Protein AF-A0A0G0YYN2-F1 (afdb_monomer_lite)

InterPro domains:
  IPR011990 Tetratricopeptide-like helical domain superfamily [G3DSA:1.25.40.10] (12-164)
  IPR013105 Tetratricopeptide repeat 2 [PF07719] (104-134)
  IPR019734 Tetratricopeptide repeat [PS50005] (101-134)

Structure (mmCIF, N/CA/C/O backbone):
data_AF-A0A0G0YYN2-F1
#
_entry.id   AF-A0A0G0YYN2-F1
#
loop_
_atom_site.group_PDB
_atom_site.id
_atom_site.type_symbol
_atom_site.label_atom_id
_atom_site.label_alt_id
_atom_site.label_comp_id
_atom_site.label_asym_id
_atom_site.label_entity_id
_atom_site.label_seq_id
_atom_site.pdbx_PDB_ins_code
_atom_site.Cartn_x
_atom_site.Cartn_y
_atom_site.Cartn_z
_atom_site.occupancy
_atom_site.B_iso_or_equiv
_atom_site.auth_seq_id
_atom_site.auth_comp_id
_atom_site.auth_asym_id
_atom_site.auth_atom_id
_atom_site.pdbx_PDB_model_num
ATOM 1 N N . MET A 1 1 ? 11.620 -27.829 -41.353 1.00 41.25 1 MET A N 1
ATOM 2 C CA . MET A 1 1 ? 12.172 -27.128 -40.174 1.00 41.25 1 MET A CA 1
ATOM 3 C C . MET A 1 1 ? 11.083 -26.208 -39.645 1.00 41.25 1 MET A C 1
ATOM 5 O O . MET A 1 1 ? 10.602 -25.381 -40.407 1.00 41.25 1 MET A O 1
ATOM 9 N N . LYS A 1 2 ? 10.588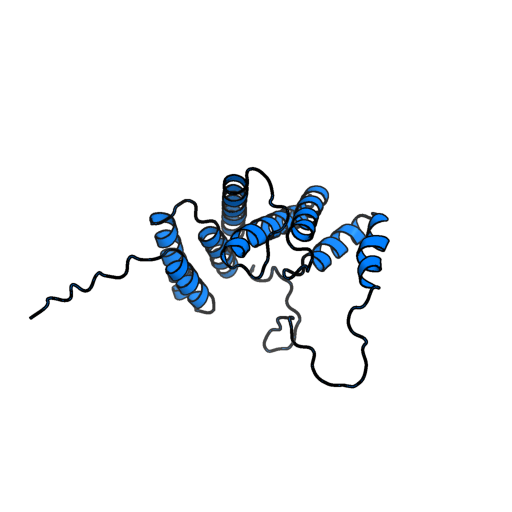 -26.427 -38.420 1.00 38.94 2 LYS A N 1
ATOM 10 C CA . LYS A 1 2 ? 9.573 -25.551 -37.815 1.00 38.94 2 LYS A CA 1
ATOM 11 C C . LYS A 1 2 ? 10.280 -24.281 -37.340 1.00 38.94 2 LYS A C 1
ATOM 13 O O . LYS A 1 2 ? 11.101 -24.364 -36.434 1.00 38.94 2 LYS A O 1
ATOM 18 N N . ASN A 1 3 ? 9.974 -23.143 -37.960 1.00 43.50 3 ASN A N 1
ATOM 19 C CA . ASN A 1 3 ? 10.314 -21.834 -37.409 1.00 43.50 3 ASN A CA 1
ATOM 20 C C . ASN A 1 3 ? 9.517 -21.655 -36.116 1.00 43.50 3 ASN A C 1
ATOM 22 O O . ASN A 1 3 ? 8.308 -21.427 -36.143 1.00 43.50 3 ASN A O 1
ATOM 26 N N . ILE A 1 4 ? 10.199 -21.821 -34.987 1.00 47.19 4 ILE A N 1
ATOM 27 C CA . ILE A 1 4 ? 9.686 -21.458 -33.673 1.00 47.19 4 ILE A CA 1
ATOM 28 C C . ILE A 1 4 ? 9.857 -19.943 -33.596 1.00 47.19 4 ILE A C 1
ATOM 30 O O . ILE A 1 4 ? 10.943 -19.449 -33.308 1.00 47.19 4 ILE A O 1
ATOM 34 N N . TYR A 1 5 ? 8.813 -19.197 -33.952 1.00 49.69 5 TYR A N 1
ATOM 35 C CA . TYR A 1 5 ? 8.776 -17.766 -33.683 1.00 49.69 5 TYR A CA 1
ATOM 36 C C . TYR A 1 5 ? 8.862 -17.581 -32.165 1.00 49.69 5 TYR A C 1
ATOM 38 O O . TYR A 1 5 ? 7.904 -17.865 -31.449 1.00 49.69 5 TYR A O 1
ATOM 46 N N . PHE A 1 6 ? 10.023 -17.141 -31.678 1.00 52.38 6 PHE A N 1
ATOM 47 C CA . PHE A 1 6 ? 10.154 -16.558 -30.350 1.00 52.38 6 PHE A CA 1
ATOM 48 C C . PHE A 1 6 ? 9.253 -15.322 -30.327 1.00 52.38 6 PHE A C 1
ATOM 50 O O . PHE A 1 6 ? 9.564 -14.297 -30.930 1.00 52.38 6 PHE A O 1
ATOM 57 N N . GLN A 1 7 ? 8.082 -15.459 -29.715 1.00 46.81 7 GLN A N 1
ATOM 58 C CA . GLN A 1 7 ? 7.269 -14.316 -29.332 1.00 46.81 7 GLN A CA 1
ATOM 59 C C . GLN A 1 7 ? 8.058 -13.619 -28.216 1.00 46.81 7 GLN A C 1
ATOM 61 O O . GLN A 1 7 ? 8.294 -14.273 -27.197 1.00 46.81 7 GLN A O 1
ATOM 66 N N . PRO A 1 8 ? 8.511 -12.361 -28.371 1.00 51.34 8 PRO A N 1
ATOM 67 C CA . PRO A 1 8 ? 9.035 -11.631 -27.226 1.00 51.34 8 PRO A CA 1
ATOM 68 C C . PRO A 1 8 ? 7.933 -11.643 -26.168 1.00 51.34 8 PRO A C 1
ATOM 70 O O . PRO A 1 8 ? 6.789 -11.280 -26.456 1.00 51.34 8 PRO A O 1
ATOM 73 N N . THR A 1 9 ? 8.246 -12.173 -24.986 1.00 56.59 9 THR A N 1
ATOM 74 C CA . THR A 1 9 ? 7.311 -12.246 -23.864 1.00 56.59 9 THR A CA 1
ATOM 75 C C . THR A 1 9 ? 6.714 -10.862 -23.672 1.00 56.59 9 THR A C 1
ATOM 77 O O . THR A 1 9 ? 7.449 -9.901 -23.450 1.00 56.59 9 THR A O 1
ATOM 80 N N . LYS A 1 10 ? 5.395 -10.745 -23.859 1.00 74.12 10 LYS A N 1
ATOM 81 C CA . LYS A 1 10 ? 4.684 -9.481 -23.688 1.00 74.12 10 LYS A CA 1
ATOM 82 C C . LYS A 1 10 ? 5.010 -8.969 -22.286 1.00 74.12 10 LYS A C 1
ATOM 84 O O . LYS A 1 10 ? 4.719 -9.660 -21.316 1.00 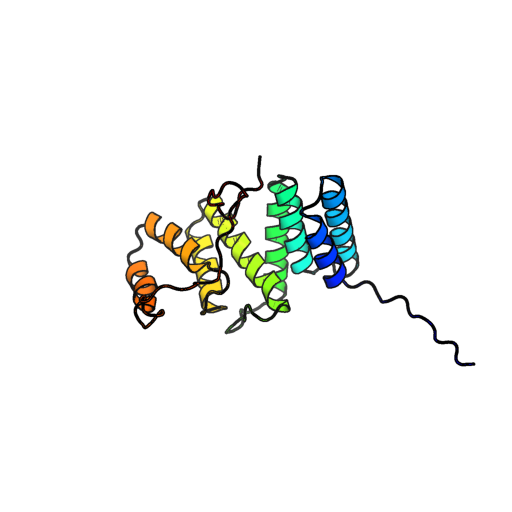74.12 10 LYS A O 1
ATOM 89 N N . GLU A 1 11 ? 5.654 -7.811 -22.223 1.00 83.12 11 GLU A N 1
ATOM 90 C CA . GLU A 1 11 ? 6.024 -7.138 -20.980 1.00 83.12 11 GLU A CA 1
ATOM 91 C C . GLU A 1 11 ? 4.823 -7.109 -20.020 1.00 83.12 11 GLU A C 1
ATOM 93 O O . GLU A 1 11 ? 3.702 -6.781 -20.428 1.00 83.12 11 GLU A O 1
ATOM 98 N N . ASN A 1 12 ? 5.040 -7.531 -18.774 1.00 92.31 12 ASN A N 1
ATOM 99 C CA . ASN A 1 12 ? 3.991 -7.737 -17.783 1.00 92.31 12 ASN A CA 1
ATOM 100 C C . ASN A 1 12 ? 4.110 -6.696 -16.663 1.00 92.31 12 ASN A C 1
ATOM 102 O O . ASN A 1 12 ? 5.193 -6.452 -16.139 1.00 92.31 12 ASN A O 1
ATOM 106 N N . VAL A 1 13 ? 2.978 -6.106 -16.282 1.00 94.88 13 VAL A N 1
ATOM 107 C CA . VAL A 1 13 ? 2.880 -5.079 -15.233 1.00 94.88 13 VAL A CA 1
ATOM 108 C C . VAL A 1 13 ? 3.413 -5.575 -13.885 1.00 94.88 13 VAL A C 1
ATOM 110 O O . VAL A 1 13 ? 4.089 -4.826 -13.184 1.00 94.88 13 VAL A O 1
ATOM 113 N N . ASN A 1 14 ? 3.140 -6.833 -13.530 1.00 92.62 14 ASN A N 1
ATOM 114 C CA . ASN A 1 14 ? 3.598 -7.421 -12.275 1.00 92.62 14 ASN A CA 1
ATOM 115 C C . ASN A 1 14 ? 5.105 -7.682 -12.295 1.00 92.62 14 ASN A C 1
ATOM 117 O O . ASN A 1 14 ? 5.763 -7.381 -11.306 1.00 92.62 14 ASN A O 1
ATOM 121 N N . ASP A 1 15 ? 5.653 -8.173 -13.410 1.00 95.31 15 ASP A N 1
ATOM 122 C CA . ASP A 1 15 ? 7.100 -8.395 -13.544 1.00 95.31 15 ASP A CA 1
ATOM 123 C C . ASP A 1 15 ? 7.848 -7.061 -13.397 1.00 95.31 15 ASP A C 1
ATOM 125 O O . ASP A 1 15 ? 8.737 -6.942 -12.563 1.00 95.31 15 ASP A O 1
ATOM 129 N N . LEU A 1 16 ? 7.385 -6.007 -14.083 1.00 96.88 16 LEU A N 1
ATOM 130 C CA . LEU A 1 16 ? 7.929 -4.652 -13.933 1.00 96.88 16 LEU A CA 1
ATOM 131 C C . LEU A 1 16 ? 7.831 -4.121 -12.497 1.00 96.88 16 LEU A C 1
ATOM 133 O O . LEU A 1 16 ? 8.732 -3.419 -12.038 1.00 96.88 16 LEU A O 1
ATOM 137 N N . TYR A 1 17 ? 6.737 -4.421 -11.789 1.00 96.12 17 TYR A N 1
ATOM 138 C CA . TYR A 1 17 ? 6.602 -4.068 -10.380 1.00 96.12 17 TYR A CA 1
ATOM 139 C C . TYR A 1 17 ? 7.643 -4.797 -9.523 1.00 96.12 17 TYR A C 1
ATOM 141 O O . TYR A 1 17 ? 8.319 -4.147 -8.730 1.00 96.12 17 TYR A O 1
ATOM 149 N N . TYR A 1 18 ? 7.783 -6.118 -9.663 1.00 94.25 18 TYR A N 1
ATOM 150 C CA . TYR A 1 18 ? 8.722 -6.896 -8.851 1.00 94.25 18 TYR A CA 1
ATOM 151 C C . TYR A 1 18 ? 10.175 -6.517 -9.152 1.00 94.25 18 TYR A C 1
ATOM 153 O O . TYR A 1 18 ? 10.912 -6.234 -8.209 1.00 94.25 18 TYR A O 1
ATOM 161 N N . ASP A 1 19 ? 10.536 -6.358 -10.428 1.00 95.88 19 ASP A N 1
ATOM 162 C CA . ASP A 1 19 ? 11.842 -5.844 -10.855 1.00 95.88 19 ASP A CA 1
ATOM 163 C C . ASP A 1 19 ? 12.126 -4.461 -10.242 1.00 95.88 19 ASP A C 1
ATOM 165 O O . ASP A 1 19 ? 13.245 -4.164 -9.822 1.00 95.88 19 ASP A O 1
ATOM 169 N N . ALA A 1 20 ? 11.111 -3.592 -10.150 1.00 95.25 20 ALA A N 1
ATOM 170 C CA . ALA A 1 20 ? 11.255 -2.297 -9.492 1.00 95.25 20 ALA A CA 1
ATOM 171 C C . ALA A 1 20 ? 11.489 -2.433 -7.981 1.00 95.25 20 ALA A C 1
ATOM 173 O O . ALA A 1 20 ? 12.279 -1.668 -7.427 1.00 95.25 20 ALA A O 1
ATOM 174 N N . MET A 1 21 ? 10.818 -3.374 -7.308 1.00 94.56 21 MET A N 1
ATOM 175 C CA . MET A 1 21 ? 10.979 -3.583 -5.864 1.00 94.56 21 MET A CA 1
ATOM 176 C C . MET A 1 21 ? 12.369 -4.121 -5.514 1.00 94.56 21 MET A C 1
ATOM 178 O O . MET A 1 21 ? 12.945 -3.674 -4.527 1.00 94.56 21 MET A O 1
ATOM 182 N N . GLU A 1 22 ? 12.944 -5.000 -6.339 1.00 93.62 22 GLU A N 1
ATOM 183 C CA . GLU A 1 22 ? 14.307 -5.528 -6.144 1.00 93.62 22 GLU A CA 1
ATOM 184 C C . GLU A 1 22 ? 15.390 -4.435 -6.178 1.00 93.62 22 GLU A C 1
ATOM 186 O O . GLU A 1 22 ? 16.459 -4.582 -5.588 1.00 93.62 22 GLU A O 1
ATOM 191 N N . LEU A 1 23 ? 15.117 -3.308 -6.839 1.00 89.81 23 LEU A N 1
ATOM 192 C CA . LEU A 1 23 ? 16.054 -2.191 -6.973 1.00 89.81 23 LEU A CA 1
ATOM 193 C C . LEU A 1 23 ? 16.008 -1.195 -5.802 1.00 89.81 23 LEU A C 1
ATOM 195 O O . LEU A 1 23 ? 16.844 -0.287 -5.755 1.00 89.81 23 LEU A O 1
ATOM 199 N N . LEU A 1 24 ? 15.050 -1.320 -4.876 1.00 86.81 24 LEU A N 1
ATOM 200 C CA . LEU A 1 24 ? 14.844 -0.343 -3.798 1.00 86.81 24 LEU A CA 1
ATOM 201 C C . LEU A 1 24 ? 15.926 -0.372 -2.715 1.00 86.81 24 LEU A C 1
ATOM 203 O O . LEU A 1 24 ? 16.188 0.671 -2.117 1.00 86.81 24 LEU A O 1
ATOM 207 N N . ASP A 1 25 ? 16.587 -1.514 -2.524 1.00 81.62 25 ASP A N 1
ATOM 208 C CA . ASP A 1 25 ? 17.738 -1.660 -1.619 1.00 81.62 25 ASP A CA 1
ATOM 209 C C . ASP A 1 25 ? 19.056 -1.172 -2.258 1.00 81.62 25 ASP A C 1
ATOM 211 O O . ASP A 1 25 ? 20.121 -1.184 -1.635 1.00 81.62 25 ASP A O 1
ATOM 215 N N . GLY A 1 26 ? 19.000 -0.759 -3.528 1.00 81.44 26 GLY A N 1
ATOM 216 C CA . GLY A 1 26 ? 20.139 -0.272 -4.293 1.00 81.44 26 GLY A CA 1
ATOM 217 C C . GLY A 1 26 ? 20.498 1.189 -4.010 1.00 81.44 26 GLY A C 1
ATOM 218 O O . GLY A 1 26 ? 19.994 1.856 -3.108 1.00 81.44 26 GLY A O 1
ATOM 219 N N . ASN A 1 27 ? 21.405 1.730 -4.824 1.00 91.50 27 ASN A N 1
ATOM 220 C CA . ASN A 1 27 ? 21.782 3.140 -4.718 1.00 91.50 27 ASN A CA 1
ATOM 221 C C . ASN A 1 27 ? 20.742 4.052 -5.407 1.00 91.50 27 ASN A C 1
ATOM 223 O O . ASN A 1 27 ? 19.802 3.608 -6.064 1.00 91.50 27 ASN A O 1
ATOM 227 N N . ARG A 1 28 ? 20.950 5.373 -5.343 1.00 90.44 28 ARG A N 1
ATOM 228 C CA . ARG A 1 28 ? 20.053 6.366 -5.969 1.00 90.44 28 ARG A CA 1
ATOM 229 C C . ARG A 1 28 ? 19.799 6.134 -7.469 1.00 90.44 28 ARG A C 1
ATOM 231 O O . ARG A 1 28 ? 18.747 6.523 -7.971 1.00 90.44 28 ARG A O 1
ATOM 238 N N . SER A 1 29 ? 20.755 5.564 -8.203 1.00 96.31 29 SER A N 1
ATOM 239 C CA . SER A 1 29 ? 20.586 5.208 -9.617 1.00 96.31 29 SER A CA 1
ATOM 240 C C . SER A 1 29 ? 19.601 4.054 -9.790 1.00 96.31 29 SER A C 1
ATOM 242 O O . SER A 1 29 ? 18.757 4.105 -10.681 1.00 96.31 29 SER A O 1
ATOM 244 N N . ASP A 1 30 ? 19.660 3.052 -8.916 1.00 93.50 30 ASP A N 1
ATOM 245 C CA . ASP A 1 30 ? 18.770 1.891 -8.949 1.00 93.50 30 ASP A CA 1
ATOM 246 C C . ASP A 1 30 ? 17.339 2.285 -8.575 1.00 93.50 30 ASP A C 1
ATOM 248 O O . ASP A 1 30 ? 16.409 1.964 -9.310 1.00 93.50 30 ASP A O 1
ATOM 252 N N . ILE A 1 31 ? 17.167 3.150 -7.573 1.00 91.81 31 ILE A N 1
ATOM 253 C CA . ILE A 1 31 ? 15.850 3.711 -7.226 1.00 91.81 31 ILE A CA 1
ATOM 254 C C . ILE A 1 31 ? 15.250 4.521 -8.398 1.00 91.81 31 ILE A C 1
ATOM 256 O O . ILE A 1 31 ? 14.049 4.466 -8.660 1.00 91.81 31 ILE A O 1
ATOM 260 N N . LYS A 1 32 ? 16.074 5.227 -9.190 1.00 97.12 32 LYS A N 1
ATOM 261 C CA . LYS A 1 32 ? 15.608 5.886 -10.430 1.00 97.12 32 LYS A CA 1
ATOM 262 C C . LYS A 1 32 ? 15.240 4.896 -11.538 1.00 97.12 32 LYS A C 1
ATOM 264 O O . LYS A 1 32 ? 14.395 5.214 -12.373 1.00 97.12 32 LYS A O 1
ATOM 269 N N . LYS A 1 33 ? 15.884 3.727 -11.607 1.00 98.25 33 LYS A N 1
ATOM 270 C CA . LYS A 1 33 ? 15.483 2.660 -12.538 1.00 98.25 33 LYS A CA 1
ATOM 271 C C . LYS A 1 33 ? 14.151 2.050 -12.102 1.00 98.25 33 LYS A C 1
ATOM 273 O O . LYS A 1 33 ? 13.294 1.880 -12.961 1.00 98.25 33 LYS A O 1
AT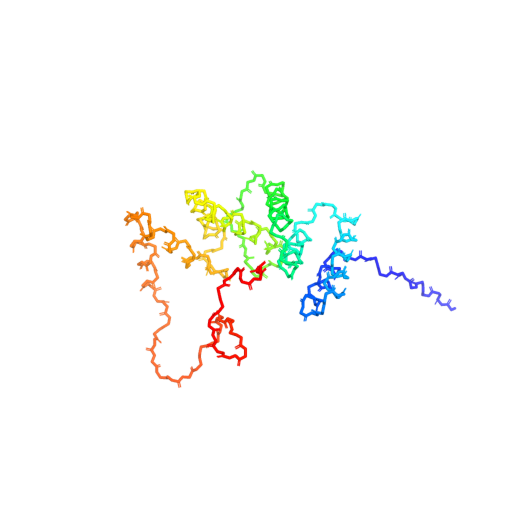OM 278 N N . ALA A 1 34 ? 13.945 1.834 -10.801 1.00 97.25 34 ALA A N 1
ATOM 279 C CA . ALA A 1 34 ? 12.664 1.401 -10.245 1.00 97.25 34 ALA A CA 1
ATOM 280 C C . ALA A 1 34 ? 11.527 2.354 -10.651 1.00 97.25 34 ALA A C 1
ATOM 282 O O . ALA A 1 34 ? 10.517 1.919 -11.195 1.00 97.25 34 ALA A O 1
ATOM 283 N N . GLU A 1 35 ? 11.730 3.671 -10.508 1.00 98.44 35 GLU A N 1
ATOM 284 C CA . GLU A 1 35 ? 10.759 4.681 -10.956 1.00 98.44 35 GLU A CA 1
ATOM 285 C C . GLU A 1 35 ? 10.425 4.547 -12.456 1.00 98.44 35 GLU A C 1
ATOM 287 O O . GLU A 1 35 ? 9.265 4.662 -12.851 1.00 98.44 35 GLU A O 1
ATOM 292 N N . LYS A 1 36 ? 11.416 4.276 -13.316 1.00 98.56 36 LYS A N 1
ATOM 293 C CA . LYS A 1 36 ? 11.193 4.078 -14.761 1.00 98.56 36 LYS A CA 1
ATOM 294 C C . LYS A 1 36 ? 10.401 2.808 -15.067 1.00 98.56 36 LYS A C 1
ATOM 296 O O . LYS A 1 36 ? 9.512 2.861 -15.912 1.00 98.56 36 LYS A O 1
ATOM 301 N N . LEU A 1 37 ? 10.701 1.703 -14.385 1.00 98.56 37 LEU A N 1
ATOM 302 C CA . LEU A 1 37 ? 9.968 0.442 -14.538 1.00 98.56 37 LEU A CA 1
ATOM 303 C C . LEU A 1 37 ? 8.496 0.611 -14.151 1.00 98.56 37 LEU A C 1
ATOM 305 O O . LEU A 1 37 ? 7.612 0.173 -14.881 1.00 98.56 37 LEU A O 1
ATOM 309 N N . LEU A 1 38 ? 8.214 1.332 -13.064 1.00 98.50 38 LEU A N 1
ATOM 310 C CA . LEU A 1 38 ? 6.838 1.605 -12.645 1.00 98.50 38 LEU A CA 1
ATOM 311 C C . LEU A 1 38 ? 6.103 2.563 -13.592 1.00 98.50 38 LEU A C 1
ATOM 313 O O . LEU A 1 38 ? 4.916 2.376 -13.847 1.00 98.50 38 LEU A O 1
ATOM 317 N N . ASN A 1 39 ? 6.786 3.559 -14.167 1.00 98.56 39 ASN A N 1
ATOM 318 C CA . ASN A 1 39 ? 6.185 4.380 -15.224 1.00 98.56 39 ASN A CA 1
ATOM 319 C C . ASN A 1 39 ? 5.821 3.522 -16.440 1.00 98.56 39 ASN A C 1
ATOM 321 O O . ASN A 1 39 ? 4.713 3.631 -16.958 1.00 98.56 39 ASN A O 1
ATOM 325 N N . ARG A 1 40 ? 6.713 2.609 -16.841 1.00 98.12 40 ARG A N 1
ATOM 326 C CA . ARG A 1 40 ? 6.444 1.660 -17.922 1.00 98.12 40 ARG A CA 1
ATOM 327 C C . ARG A 1 40 ? 5.267 0.734 -17.599 1.00 98.12 40 ARG A C 1
ATOM 329 O O . ARG A 1 40 ? 4.452 0.456 -18.473 1.00 98.12 40 ARG A O 1
ATOM 336 N N . ALA A 1 41 ? 5.128 0.318 -16.343 1.00 97.75 41 ALA A N 1
ATOM 337 C CA . ALA A 1 41 ? 3.992 -0.471 -15.881 1.00 97.75 41 ALA A CA 1
ATOM 338 C C . ALA A 1 41 ? 2.660 0.297 -16.021 1.00 97.75 41 ALA A C 1
ATOM 340 O O . ALA A 1 41 ? 1.687 -0.280 -16.506 1.00 97.75 41 ALA A O 1
ATOM 341 N N . LEU A 1 42 ? 2.630 1.603 -15.715 1.00 97.38 42 LEU A N 1
ATOM 342 C CA . LEU A 1 42 ? 1.448 2.455 -15.939 1.00 97.38 42 LEU A CA 1
ATOM 343 C C . LEU A 1 42 ? 1.139 2.706 -17.423 1.00 97.38 42 LEU A C 1
ATOM 345 O O . LEU A 1 42 ? -0.020 2.919 -17.770 1.00 97.38 42 LEU A O 1
ATOM 349 N N . GLU A 1 43 ? 2.134 2.675 -18.314 1.00 97.69 43 GLU A N 1
ATOM 350 C CA . GLU A 1 43 ? 1.882 2.737 -19.764 1.00 97.69 43 GLU A CA 1
ATOM 351 C C . GLU A 1 43 ? 1.141 1.490 -20.273 1.00 97.69 43 GLU A C 1
ATOM 353 O O . GLU A 1 43 ? 0.406 1.566 -21.258 1.00 97.69 43 GLU A O 1
ATOM 358 N N . ILE A 1 44 ? 1.337 0.343 -19.615 1.00 96.56 44 ILE A N 1
ATOM 359 C CA . ILE A 1 44 ? 0.671 -0.920 -19.955 1.00 96.56 44 ILE A CA 1
ATOM 360 C C . ILE A 1 44 ? -0.711 -0.999 -19.295 1.00 96.56 44 ILE A C 1
ATOM 362 O O . ILE A 1 44 ? -1.679 -1.383 -19.954 1.00 96.56 44 ILE A O 1
ATOM 366 N N . ASP A 1 45 ? -0.805 -0.643 -18.013 1.00 96.06 45 ASP A N 1
ATOM 367 C CA . ASP A 1 45 ? -2.053 -0.580 -17.252 1.00 96.06 45 ASP A CA 1
ATOM 368 C C . ASP A 1 45 ? -2.077 0.667 -16.360 1.00 96.06 45 ASP A C 1
ATOM 370 O O . ASP A 1 45 ? -1.563 0.680 -15.239 1.00 96.06 45 ASP A O 1
ATOM 374 N N . ALA A 1 46 ? -2.729 1.716 -16.860 1.00 95.88 46 ALA A N 1
ATOM 375 C CA . ALA A 1 46 ? -2.850 2.997 -16.168 1.00 95.88 46 ALA A CA 1
ATOM 376 C C . ALA A 1 46 ? -3.661 2.920 -14.863 1.00 95.88 46 ALA A C 1
ATOM 378 O O . ALA A 1 46 ? -3.611 3.849 -14.062 1.00 95.88 46 ALA A O 1
ATOM 379 N N . HIS A 1 47 ? -4.402 1.831 -14.652 1.00 95.69 47 HIS A N 1
ATOM 380 C CA . HIS A 1 47 ? -5.280 1.631 -13.506 1.00 95.69 47 HIS A CA 1
ATOM 381 C C . HIS A 1 47 ? -4.728 0.607 -12.504 1.00 95.69 47 HIS A C 1
ATOM 383 O O . HIS A 1 47 ? -5.456 0.081 -11.653 1.00 95.69 47 HIS A O 1
ATOM 389 N N . ASN A 1 48 ? -3.438 0.286 -12.602 1.00 96.50 48 ASN A N 1
ATOM 390 C CA . ASN A 1 48 ? -2.829 -0.719 -11.756 1.00 96.50 48 ASN A CA 1
ATOM 391 C C . ASN A 1 48 ? -2.533 -0.178 -10.346 1.00 96.50 48 ASN A C 1
ATOM 393 O O . ASN A 1 48 ? -1.564 0.550 -10.115 1.00 96.50 48 ASN A O 1
ATOM 397 N N . ALA A 1 49 ? -3.346 -0.587 -9.368 1.00 97.25 49 ALA A N 1
ATOM 398 C CA . ALA A 1 49 ? -3.166 -0.178 -7.974 1.00 97.25 49 ALA A CA 1
ATOM 399 C C . ALA A 1 49 ? -1.802 -0.618 -7.404 1.00 97.25 49 ALA A C 1
ATOM 401 O O . ALA A 1 49 ? -1.178 0.126 -6.648 1.00 97.25 49 ALA A O 1
ATOM 402 N N . GLN A 1 50 ? -1.311 -1.802 -7.790 1.00 97.06 50 GLN A N 1
ATOM 403 C CA . GLN A 1 50 ? -0.033 -2.346 -7.319 1.00 97.06 50 GLN A CA 1
ATOM 404 C C . GLN A 1 50 ? 1.150 -1.487 -7.785 1.00 97.06 50 GLN A C 1
ATOM 406 O O . GLN A 1 50 ? 2.067 -1.220 -7.008 1.00 97.06 50 GLN A O 1
ATOM 411 N N . THR A 1 51 ? 1.111 -0.973 -9.013 1.00 98.19 51 THR A N 1
ATOM 412 C CA . THR A 1 51 ? 2.118 -0.041 -9.525 1.00 98.19 51 THR A CA 1
ATOM 413 C C . THR A 1 51 ? 2.156 1.251 -8.711 1.00 98.19 51 THR A C 1
ATOM 415 O O . THR A 1 51 ? 3.239 1.725 -8.370 1.00 98.19 51 THR A O 1
ATOM 418 N N . HIS A 1 52 ? 1.001 1.799 -8.317 1.00 98.56 52 HIS A N 1
ATOM 419 C CA . HIS A 1 52 ? 0.961 2.955 -7.416 1.00 98.56 52 HIS A CA 1
ATOM 420 C C . HIS A 1 52 ? 1.520 2.643 -6.025 1.00 98.56 52 HIS A C 1
ATOM 422 O O . HIS A 1 52 ? 2.290 3.449 -5.512 1.00 98.56 52 HIS A O 1
ATOM 428 N N . ILE A 1 53 ? 1.250 1.460 -5.462 1.00 98.12 53 ILE A N 1
ATOM 429 C CA . ILE A 1 53 ? 1.932 0.997 -4.240 1.00 98.12 53 ILE A CA 1
ATOM 430 C C . ILE A 1 53 ? 3.454 0.964 -4.438 1.00 98.12 53 ILE A C 1
ATOM 432 O O . ILE A 1 53 ? 4.196 1.412 -3.568 1.00 98.12 53 ILE A O 1
ATOM 436 N N . GLY A 1 54 ? 3.937 0.519 -5.599 1.00 97.06 54 GLY A N 1
ATOM 437 C CA . GLY A 1 54 ? 5.360 0.572 -5.944 1.00 97.06 54 GLY A CA 1
ATOM 438 C C . GLY A 1 54 ? 5.933 1.989 -5.878 1.00 97.06 54 GLY A C 1
ATOM 439 O O . GLY A 1 54 ? 7.008 2.196 -5.316 1.00 97.06 54 GLY A O 1
ATOM 440 N N . PHE A 1 55 ? 5.199 2.981 -6.390 1.00 98.38 55 PHE A N 1
ATOM 441 C CA . PHE A 1 55 ? 5.623 4.380 -6.334 1.00 98.38 55 PHE A CA 1
ATOM 442 C C . PHE A 1 55 ? 5.673 4.923 -4.903 1.00 98.38 55 PHE A C 1
ATOM 444 O O . PHE A 1 55 ? 6.570 5.709 -4.603 1.00 98.38 55 PHE A O 1
ATOM 451 N N . VAL A 1 56 ? 4.777 4.485 -4.009 1.00 96.69 56 VAL A N 1
ATOM 452 C CA . VAL A 1 56 ? 4.851 4.830 -2.576 1.00 96.69 56 VAL A CA 1
ATOM 453 C C . VAL A 1 56 ? 6.203 4.404 -2.001 1.00 96.69 56 VAL A C 1
ATOM 455 O O . VAL A 1 56 ? 6.867 5.206 -1.347 1.00 96.69 56 VAL A O 1
ATOM 458 N N . HIS A 1 57 ? 6.662 3.188 -2.310 1.00 93.12 57 HIS A N 1
ATOM 459 C CA . HIS A 1 57 ? 7.967 2.702 -1.858 1.00 93.12 57 HIS A CA 1
ATOM 460 C C . HIS A 1 57 ? 9.135 3.465 -2.495 1.00 93.12 57 HIS A C 1
ATOM 462 O O . HIS A 1 57 ? 10.037 3.899 -1.783 1.00 93.12 57 HIS A O 1
ATOM 468 N N . VAL A 1 58 ? 9.098 3.696 -3.814 1.00 93.81 58 VAL A N 1
ATOM 469 C CA . VAL A 1 58 ? 10.122 4.483 -4.526 1.00 93.81 58 VAL A CA 1
ATOM 470 C C . VAL A 1 58 ? 10.270 5.874 -3.913 1.00 93.81 58 VAL A C 1
ATOM 472 O O . VAL A 1 58 ? 11.386 6.313 -3.629 1.00 93.81 58 VAL A O 1
ATOM 475 N N . TYR A 1 59 ? 9.160 6.580 -3.693 1.00 93.88 59 TYR A N 1
ATOM 476 C CA . TYR A 1 59 ? 9.203 7.942 -3.171 1.00 93.88 59 TYR A CA 1
ATOM 477 C C . TYR A 1 59 ? 9.498 8.008 -1.676 1.00 93.88 59 TYR A C 1
ATOM 479 O O . TYR A 1 59 ? 10.147 8.971 -1.264 1.00 93.88 59 TYR A O 1
ATOM 487 N N . GLY A 1 60 ? 9.149 6.966 -0.914 1.00 89.31 60 GLY A N 1
ATOM 488 C CA . GLY A 1 60 ? 9.672 6.721 0.431 1.00 89.31 60 GLY A CA 1
ATOM 489 C C . GLY A 1 60 ? 11.197 6.640 0.433 1.00 89.31 60 GLY A C 1
ATOM 490 O O . GLY A 1 60 ? 11.856 7.460 1.062 1.00 89.31 60 GLY A O 1
ATOM 491 N N . SER A 1 61 ? 11.792 5.760 -0.376 1.00 87.44 61 SER A N 1
ATOM 492 C CA . SER A 1 61 ? 13.258 5.651 -0.481 1.00 87.44 61 SER A CA 1
ATOM 493 C C . SER A 1 61 ? 13.937 6.951 -0.939 1.00 87.44 61 SER A C 1
ATOM 495 O O . SER A 1 61 ? 15.080 7.227 -0.572 1.00 87.44 61 SER A O 1
ATOM 497 N N . MET A 1 62 ? 13.246 7.780 -1.729 1.00 85.94 62 MET A N 1
ATOM 498 C CA . MET A 1 62 ? 13.727 9.102 -2.156 1.00 85.94 62 MET A CA 1
ATOM 499 C C . MET A 1 62 ? 13.446 10.233 -1.164 1.00 85.94 62 MET A C 1
ATOM 501 O O . MET A 1 62 ? 13.879 11.360 -1.409 1.00 85.94 62 MET A O 1
ATOM 505 N N . LYS A 1 63 ? 12.704 9.967 -0.090 1.00 88.12 63 LYS A N 1
ATOM 506 C CA . LYS A 1 63 ? 12.299 10.950 0.913 1.00 88.12 63 LYS A CA 1
ATOM 507 C C . LYS A 1 63 ? 11.460 12.118 0.346 1.00 88.12 63 LYS A C 1
ATOM 509 O O . LYS A 1 63 ? 11.383 13.198 0.920 1.00 88.12 63 LYS A O 1
ATOM 514 N N . ASN A 1 64 ? 10.779 11.900 -0.783 1.00 89.88 64 ASN A N 1
ATOM 515 C CA . ASN A 1 64 ? 9.736 12.786 -1.317 1.00 89.88 64 ASN A CA 1
ATOM 516 C C . ASN A 1 64 ? 8.291 12.493 -0.811 1.00 89.88 64 ASN A C 1
ATOM 518 O O . ASN A 1 64 ? 7.547 11.754 -1.463 1.00 89.88 64 ASN A O 1
ATOM 522 N N . LYS A 1 65 ? 7.899 13.066 0.341 1.00 89.31 65 LYS A N 1
ATOM 523 C CA . LYS A 1 65 ? 6.604 12.783 1.010 1.00 89.31 65 LYS A CA 1
ATOM 524 C C . LYS A 1 65 ? 5.401 13.062 0.121 1.00 89.31 65 LYS A C 1
ATOM 526 O O . LYS A 1 65 ? 4.583 12.177 -0.105 1.00 89.31 65 LYS A O 1
ATOM 531 N N . ASN A 1 66 ? 5.375 14.249 -0.478 1.00 94.12 66 ASN A N 1
ATOM 532 C CA . ASN A 1 66 ? 4.266 14.710 -1.312 1.00 94.12 66 ASN A CA 1
ATOM 533 C C . ASN A 1 66 ? 3.949 13.731 -2.451 1.00 94.12 66 ASN A C 1
ATOM 535 O O . ASN A 1 66 ? 2.786 13.469 -2.746 1.00 94.12 66 ASN A O 1
ATOM 539 N N . LYS A 1 67 ? 4.980 13.165 -3.094 1.00 95.00 67 LYS A N 1
ATOM 540 C CA . LYS A 1 67 ? 4.766 12.188 -4.166 1.00 95.00 67 LYS A CA 1
ATOM 541 C C . LYS A 1 67 ? 4.304 10.828 -3.647 1.00 95.00 67 LYS A C 1
ATOM 543 O O . LYS A 1 67 ? 3.503 10.177 -4.312 1.00 95.00 67 LYS A O 1
ATOM 548 N N . ALA A 1 68 ? 4.787 10.377 -2.490 1.00 94.38 68 ALA A N 1
ATOM 549 C CA . ALA A 1 68 ? 4.267 9.147 -1.900 1.00 94.38 68 ALA A CA 1
ATOM 550 C C . ALA A 1 68 ? 2.786 9.299 -1.536 1.00 94.38 68 ALA A C 1
ATOM 552 O O . ALA A 1 68 ? 1.994 8.436 -1.900 1.00 94.38 68 ALA A O 1
ATOM 553 N N . GLU A 1 69 ? 2.396 10.414 -0.919 1.00 95.56 69 GLU A N 1
ATOM 554 C CA . GLU A 1 69 ? 0.999 10.726 -0.588 1.00 95.56 69 GLU A CA 1
ATOM 555 C C . GLU A 1 69 ? 0.103 10.776 -1.832 1.00 95.56 69 GLU A C 1
ATOM 557 O O . GLU A 1 69 ? -0.973 10.174 -1.845 1.00 95.56 69 GLU A O 1
ATOM 562 N N . GLU A 1 70 ? 0.571 11.396 -2.921 1.00 98.19 70 GLU A N 1
ATOM 563 C CA . GLU A 1 70 ? -0.131 11.388 -4.209 1.00 98.19 70 GLU A CA 1
ATOM 564 C C . GLU A 1 70 ? -0.410 9.954 -4.690 1.00 98.19 70 GLU A C 1
ATOM 566 O O . GLU A 1 70 ? -1.513 9.636 -5.142 1.00 98.19 70 GLU A O 1
ATOM 571 N N . HIS A 1 71 ? 0.572 9.061 -4.573 1.00 98.38 71 HIS A N 1
ATOM 572 C CA . HIS A 1 71 ? 0.424 7.671 -4.993 1.00 98.38 71 HIS A CA 1
ATOM 573 C C . HIS A 1 71 ? -0.383 6.809 -4.016 1.00 98.38 71 HIS A C 1
ATOM 575 O O . HIS A 1 71 ? -1.065 5.889 -4.471 1.00 98.38 71 HIS A O 1
ATOM 581 N N . ILE A 1 72 ? -0.395 7.131 -2.719 1.00 98.12 72 ILE A N 1
ATOM 582 C CA . ILE A 1 72 ? -1.333 6.546 -1.749 1.00 98.12 72 ILE A CA 1
ATOM 583 C C . ILE A 1 72 ? -2.767 6.871 -2.173 1.00 98.12 72 ILE A C 1
ATOM 585 O O . ILE A 1 72 ? -3.597 5.965 -2.263 1.00 98.12 72 ILE A O 1
ATOM 589 N N . GLN A 1 73 ? -3.047 8.138 -2.492 1.00 98.31 73 GLN A N 1
ATOM 590 C CA . GLN A 1 73 ? -4.373 8.567 -2.931 1.00 98.31 73 GLN A CA 1
ATOM 591 C C . GLN A 1 73 ? -4.784 7.859 -4.229 1.00 98.31 73 GLN A C 1
ATOM 593 O O . GLN A 1 73 ? -5.853 7.258 -4.271 1.00 98.31 73 GLN A O 1
ATOM 598 N N . LYS A 1 74 ? -3.908 7.812 -5.244 1.00 98.62 74 LYS A N 1
ATOM 599 C CA . LYS A 1 74 ? -4.189 7.092 -6.500 1.00 98.62 74 LYS A CA 1
ATOM 600 C C . LYS A 1 74 ? -4.447 5.599 -6.287 1.00 98.62 74 LYS A C 1
ATOM 602 O O . LYS A 1 74 ? -5.396 5.058 -6.844 1.00 98.62 74 LYS A O 1
ATOM 607 N N . ALA A 1 75 ? -3.640 4.919 -5.468 1.00 98.50 75 ALA A N 1
ATOM 608 C CA . ALA A 1 75 ? -3.854 3.502 -5.166 1.00 98.50 75 ALA A CA 1
ATOM 609 C C . ALA A 1 75 ? -5.200 3.267 -4.456 1.00 98.50 75 ALA A C 1
ATOM 611 O O . ALA A 1 75 ? -5.891 2.278 -4.722 1.00 98.50 75 ALA A O 1
ATOM 612 N N . TYR A 1 76 ? -5.590 4.179 -3.562 1.00 98.44 76 TYR A N 1
ATOM 613 C CA . TYR A 1 76 ? -6.873 4.116 -2.871 1.00 98.44 76 TYR A CA 1
ATOM 614 C C . TYR A 1 76 ? -8.050 4.388 -3.819 1.00 98.44 76 TYR A C 1
ATOM 616 O O . TYR A 1 76 ? -9.033 3.649 -3.790 1.00 98.44 76 TYR A O 1
ATOM 624 N N . ASP A 1 77 ? -7.927 5.352 -4.730 1.00 98.25 77 ASP A N 1
ATOM 625 C CA . ASP A 1 77 ? -8.943 5.634 -5.751 1.00 98.25 77 ASP A CA 1
ATOM 626 C C . ASP A 1 77 ? -9.142 4.443 -6.697 1.00 98.25 77 ASP A C 1
ATOM 628 O O . ASP A 1 77 ? -10.276 4.045 -6.972 1.00 98.25 77 ASP A O 1
ATOM 632 N N . GLU A 1 78 ? -8.056 3.791 -7.120 1.00 97.88 78 GLU A N 1
ATOM 633 C CA . GLU A 1 78 ? -8.123 2.551 -7.900 1.00 97.88 78 GLU A CA 1
ATOM 634 C C . GLU A 1 78 ? -8.775 1.403 -7.116 1.00 97.88 78 GLU A C 1
ATOM 636 O O . GLU A 1 78 ? -9.517 0.590 -7.676 1.00 97.88 78 GLU A O 1
ATOM 641 N N . THR A 1 79 ? -8.574 1.368 -5.796 1.00 97.56 79 THR A N 1
ATOM 642 C CA . THR A 1 79 ? -9.258 0.418 -4.912 1.00 97.56 79 THR A CA 1
ATOM 643 C C . THR A 1 79 ? -10.765 0.671 -4.884 1.00 97.56 79 THR A C 1
ATOM 645 O O . THR A 1 79 ? -11.549 -0.262 -5.069 1.00 97.56 79 THR A O 1
ATOM 648 N N . LEU A 1 80 ? -11.191 1.923 -4.712 1.00 96.44 80 LEU A N 1
ATOM 649 C CA . LEU A 1 80 ? -12.608 2.293 -4.733 1.00 96.44 80 LEU A CA 1
ATOM 650 C C . LEU A 1 80 ? -13.245 2.049 -6.107 1.00 96.44 80 LEU A C 1
ATOM 652 O O . LEU A 1 80 ? -14.391 1.609 -6.186 1.00 96.44 80 LEU A O 1
ATOM 656 N N . ARG A 1 81 ? -12.495 2.261 -7.195 1.00 95.31 81 ARG A N 1
ATOM 657 C CA . ARG A 1 81 ? -12.942 1.945 -8.557 1.00 95.31 81 ARG A CA 1
ATOM 658 C C . ARG A 1 81 ? -13.156 0.444 -8.747 1.00 95.31 81 ARG A C 1
ATOM 660 O O . ARG A 1 81 ? -14.123 0.041 -9.392 1.00 95.31 81 ARG A O 1
ATOM 667 N N . LYS A 1 82 ? -12.268 -0.392 -8.198 1.00 95.50 82 LYS A N 1
ATOM 668 C CA . LYS A 1 82 ? -12.370 -1.857 -8.274 1.00 95.50 82 LYS A CA 1
ATOM 669 C C . LYS A 1 82 ? -13.542 -2.402 -7.455 1.00 95.50 82 LYS A C 1
ATOM 671 O O . LYS A 1 82 ? -14.196 -3.347 -7.899 1.00 95.50 82 LYS A O 1
ATOM 676 N N . PHE A 1 83 ? -13.799 -1.828 -6.280 1.00 92.62 83 PHE A N 1
ATOM 677 C CA . PHE A 1 83 ? -14.795 -2.316 -5.328 1.00 92.62 83 PHE A CA 1
ATOM 678 C C . PHE A 1 83 ? -15.905 -1.288 -5.099 1.00 92.62 83 PHE A C 1
ATOM 680 O O . PHE A 1 83 ? -15.904 -0.556 -4.114 1.00 92.62 83 PHE A O 1
ATOM 687 N N . SER A 1 84 ? -16.929 -1.308 -5.957 1.00 86.69 84 SER A N 1
ATOM 688 C CA . SER A 1 84 ? -18.157 -0.525 -5.739 1.00 86.69 84 SER A CA 1
ATOM 689 C C . SER A 1 84 ? -18.919 -0.941 -4.470 1.00 86.69 84 SER A C 1
ATOM 691 O O . SER A 1 84 ? -19.731 -0.184 -3.946 1.00 86.69 84 SER A O 1
ATOM 693 N N . ALA A 1 85 ? -18.664 -2.156 -3.979 1.00 90.19 85 ALA A N 1
ATOM 694 C CA . ALA A 1 85 ? -19.034 -2.629 -2.655 1.00 90.19 85 ALA A CA 1
ATOM 695 C C . ALA A 1 85 ? -17.922 -3.538 -2.117 1.00 90.19 85 ALA A C 1
ATOM 697 O O . ALA A 1 85 ? -17.378 -4.368 -2.850 1.00 90.19 85 ALA A O 1
ATOM 698 N N . TRP A 1 86 ? -17.600 -3.403 -0.830 1.00 92.06 86 TRP A N 1
ATOM 699 C CA . TRP A 1 86 ? -16.570 -4.225 -0.203 1.00 92.06 86 TRP A CA 1
ATOM 700 C C . TRP A 1 86 ? -16.983 -5.700 -0.159 1.00 92.06 86 TRP A C 1
ATOM 702 O O . TRP A 1 86 ? -18.111 -6.005 0.252 1.00 92.06 86 TRP A O 1
ATOM 712 N N . PRO A 1 87 ? -16.085 -6.634 -0.520 1.00 91.44 87 PRO A N 1
ATOM 713 C CA . PRO A 1 87 ? -16.375 -8.050 -0.381 1.00 91.44 87 PRO A CA 1
ATOM 714 C C . PRO A 1 87 ? -16.526 -8.417 1.099 1.00 91.44 87 PRO A C 1
ATOM 716 O O . PRO A 1 87 ? -16.107 -7.692 2.004 1.00 91.44 87 PRO A O 1
ATOM 719 N N . ARG A 1 88 ? -17.120 -9.583 1.371 1.00 89.31 88 ARG A N 1
ATOM 720 C CA . ARG A 1 88 ? -17.247 -10.073 2.752 1.00 89.31 88 ARG A CA 1
ATOM 721 C C . ARG A 1 88 ? -15.878 -10.290 3.402 1.00 89.31 88 ARG A C 1
ATOM 723 O O . ARG A 1 88 ? -15.749 -10.073 4.603 1.00 89.31 88 ARG A O 1
ATOM 730 N N . ARG A 1 89 ? -14.910 -10.763 2.615 1.00 89.31 89 ARG A N 1
ATOM 731 C CA . ARG A 1 89 ? -13.523 -11.009 3.006 1.00 89.31 89 ARG A CA 1
ATOM 732 C C . ARG A 1 89 ? -12.589 -10.725 1.842 1.00 89.31 89 ARG A C 1
ATOM 734 O O . ARG A 1 89 ? -13.004 -10.804 0.688 1.00 89.31 89 ARG A O 1
ATOM 741 N N . MET A 1 90 ? -11.346 -10.432 2.181 1.00 90.06 90 MET A N 1
ATOM 742 C CA . MET A 1 90 ? -10.236 -10.253 1.267 1.00 90.06 90 MET A CA 1
ATOM 743 C C . MET A 1 90 ? -9.019 -10.919 1.910 1.00 90.06 90 MET A C 1
ATOM 745 O O . MET A 1 90 ? -8.474 -10.426 2.898 1.00 90.06 90 MET A O 1
ATOM 749 N N . GLU A 1 91 ? -8.671 -12.105 1.415 1.00 83.50 91 GLU A N 1
ATOM 750 C CA . GLU A 1 91 ? -7.617 -12.922 2.012 1.00 83.50 91 GLU A CA 1
ATOM 751 C C . GLU A 1 91 ? -6.248 -12.327 1.669 1.00 83.50 91 GLU A C 1
ATOM 753 O O . GLU A 1 91 ? -5.921 -12.146 0.499 1.00 83.50 91 GLU A O 1
ATOM 758 N N . TRP A 1 92 ? -5.421 -12.065 2.683 1.00 83.62 92 TRP A N 1
ATOM 759 C CA . TRP A 1 92 ? -4.066 -11.522 2.498 1.00 83.62 92 TRP A CA 1
ATOM 760 C C . TRP A 1 92 ? -3.122 -12.468 1.732 1.00 83.62 92 TRP A C 1
ATOM 762 O O . TRP A 1 92 ? -2.142 -12.040 1.117 1.00 83.62 92 TRP A O 1
ATOM 772 N N . GLY A 1 93 ? -3.392 -13.776 1.792 1.00 84.12 93 GLY A N 1
ATOM 773 C CA . GLY A 1 93 ? -2.623 -14.794 1.071 1.00 84.12 93 GLY A CA 1
ATOM 774 C C . GLY A 1 93 ? -2.782 -14.711 -0.448 1.00 84.12 93 GLY A C 1
ATOM 775 O O . GLY A 1 93 ? -1.893 -15.150 -1.170 1.00 84.12 93 GLY A O 1
ATOM 776 N N . ASP A 1 94 ? -3.872 -14.111 -0.920 1.00 87.75 94 ASP A N 1
ATOM 777 C CA . ASP A 1 94 ? -4.103 -13.844 -2.332 1.00 87.75 94 ASP A CA 1
ATOM 778 C C . ASP A 1 94 ? -3.336 -12.580 -2.744 1.00 87.75 94 ASP A C 1
ATOM 780 O O . ASP A 1 94 ? -3.550 -11.488 -2.209 1.00 87.75 94 ASP A O 1
ATOM 784 N N . MET A 1 95 ? -2.390 -12.742 -3.669 1.00 84.19 95 MET A N 1
ATOM 785 C CA . MET A 1 95 ? -1.484 -11.667 -4.068 1.00 84.19 95 MET A CA 1
ATOM 786 C C . MET A 1 95 ? -2.215 -10.515 -4.758 1.00 84.19 95 MET A C 1
ATOM 788 O O . MET A 1 95 ? -1.833 -9.363 -4.546 1.00 84.19 95 MET A O 1
ATOM 792 N N . ASP A 1 96 ? -3.305 -10.799 -5.475 1.00 87.25 96 ASP A N 1
ATOM 793 C CA . ASP A 1 96 ? -4.084 -9.784 -6.191 1.00 87.25 96 ASP A CA 1
ATOM 794 C C . ASP A 1 96 ? -4.785 -8.822 -5.224 1.00 87.25 96 ASP A C 1
ATOM 796 O O . ASP A 1 96 ? -5.035 -7.660 -5.544 1.00 87.25 96 ASP A O 1
ATOM 800 N N . ASN A 1 97 ? -5.061 -9.279 -4.002 1.00 93.31 97 ASN A N 1
ATOM 801 C CA . ASN A 1 97 ? -5.711 -8.478 -2.973 1.00 93.31 97 ASN A CA 1
ATOM 802 C C . ASN A 1 97 ? -4.762 -7.493 -2.285 1.00 93.31 97 ASN A C 1
ATOM 804 O O . ASN A 1 97 ? -5.189 -6.433 -1.819 1.00 93.31 97 ASN A O 1
ATOM 808 N N . ARG A 1 98 ? -3.469 -7.827 -2.196 1.00 93.69 98 ARG A N 1
ATOM 809 C CA . ARG A 1 98 ? -2.521 -7.104 -1.334 1.00 93.69 98 ARG A CA 1
ATOM 810 C C . ARG A 1 98 ? -2.382 -5.636 -1.710 1.00 93.69 98 ARG A C 1
ATOM 812 O O . ARG A 1 9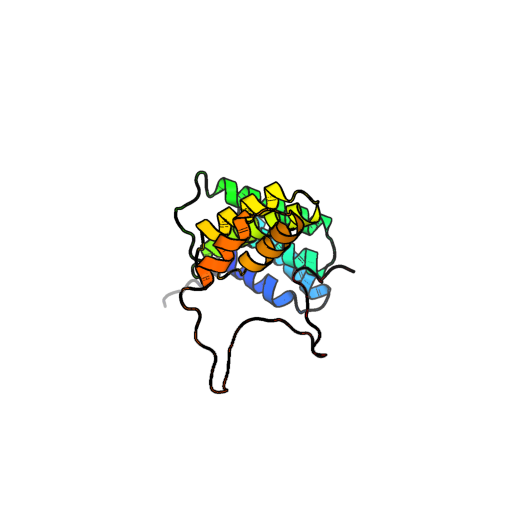8 ? -2.253 -4.810 -0.810 1.00 93.69 98 ARG A O 1
ATOM 819 N N . ALA A 1 99 ? -2.430 -5.311 -3.001 1.00 95.62 99 ALA A N 1
ATOM 820 C CA . ALA A 1 99 ? -2.359 -3.935 -3.491 1.00 95.62 99 ALA A CA 1
ATOM 821 C C . ALA A 1 99 ? -3.446 -3.057 -2.854 1.00 95.62 99 ALA A C 1
ATOM 823 O O . ALA A 1 99 ? -3.164 -2.021 -2.256 1.00 95.62 99 ALA A O 1
ATOM 824 N N . TYR A 1 100 ? -4.687 -3.535 -2.915 1.00 97.75 100 TYR A N 1
ATOM 825 C CA . TYR A 1 100 ? -5.870 -2.843 -2.416 1.00 97.75 100 TYR A CA 1
ATOM 826 C C . TYR A 1 100 ? -5.864 -2.729 -0.893 1.00 97.75 100 TYR A C 1
ATOM 828 O O . TYR A 1 100 ? -6.148 -1.678 -0.325 1.00 97.75 100 TYR A O 1
ATOM 836 N N . MET A 1 101 ? -5.478 -3.806 -0.211 1.00 96.56 101 MET A N 1
ATOM 837 C CA . MET A 1 101 ? -5.384 -3.820 1.247 1.00 96.56 101 MET A CA 1
ATOM 838 C C . MET A 1 101 ? -4.287 -2.887 1.769 1.00 96.56 101 MET A C 1
ATOM 840 O O . MET A 1 101 ? -4.477 -2.230 2.793 1.00 96.56 101 MET A O 1
ATOM 844 N N . ARG A 1 102 ? -3.150 -2.797 1.068 1.00 96.88 102 ARG A N 1
ATOM 845 C CA . ARG A 1 102 ? -2.100 -1.814 1.368 1.00 96.88 102 ARG A CA 1
ATOM 846 C C . ARG A 1 102 ? -2.573 -0.394 1.097 1.00 96.88 102 ARG A C 1
ATOM 848 O O . ARG A 1 102 ? -2.324 0.466 1.928 1.00 96.88 102 ARG A O 1
ATOM 855 N N . ALA A 1 103 ? -3.298 -0.156 0.006 1.00 98.19 103 ALA A N 1
ATOM 856 C CA . ALA A 1 103 ? -3.844 1.164 -0.299 1.00 98.19 103 ALA A CA 1
ATOM 857 C C . ALA A 1 103 ? -4.793 1.664 0.803 1.00 98.19 103 ALA A C 1
ATOM 859 O O . ALA A 1 103 ? -4.663 2.798 1.260 1.00 98.19 103 ALA A O 1
ATOM 860 N N . ILE A 1 104 ? -5.698 0.803 1.290 1.00 98.25 104 ILE A N 1
ATOM 861 C CA . ILE A 1 104 ? -6.576 1.124 2.428 1.00 98.25 104 ILE A CA 1
ATOM 862 C C . ILE A 1 104 ? -5.745 1.426 3.680 1.00 98.25 104 ILE A C 1
ATOM 864 O O . ILE A 1 104 ? -6.034 2.394 4.381 1.00 98.25 104 ILE A O 1
ATOM 868 N N . GLN A 1 105 ? -4.717 0.618 3.960 1.00 97.62 105 GLN A N 1
ATOM 869 C CA . GLN A 1 105 ? -3.870 0.814 5.135 1.00 97.62 105 GLN A CA 1
ATOM 870 C C . GLN A 1 105 ? -3.106 2.137 5.057 1.00 97.62 105 GLN A C 1
ATOM 872 O O . GLN A 1 105 ? -3.216 2.934 5.976 1.00 97.62 105 GLN A O 1
ATOM 877 N N . TYR A 1 106 ? -2.409 2.415 3.956 1.00 97.44 106 TYR A N 1
ATOM 878 C CA . TYR A 1 106 ? -1.645 3.652 3.798 1.00 97.44 106 TYR A CA 1
ATOM 879 C C . TYR A 1 106 ? -2.534 4.893 3.830 1.00 97.44 106 TYR A C 1
ATOM 881 O O . TYR A 1 106 ? -2.133 5.923 4.366 1.00 97.44 106 TYR A O 1
ATOM 889 N N . ARG A 1 107 ? -3.772 4.802 3.329 1.00 98.12 107 ARG A N 1
ATOM 890 C CA . ARG A 1 107 ? -4.743 5.890 3.475 1.00 98.12 107 ARG A CA 1
ATOM 891 C C . ARG A 1 107 ? -5.157 6.101 4.934 1.00 98.12 107 ARG A C 1
ATOM 893 O O . ARG A 1 107 ? -5.349 7.247 5.340 1.00 98.12 107 ARG A O 1
ATOM 900 N N . ALA A 1 108 ? -5.301 5.018 5.699 1.00 96.19 108 ALA A N 1
ATOM 901 C CA . ALA A 1 108 ? -5.591 5.061 7.129 1.00 96.19 108 ALA A CA 1
ATOM 902 C C . ALA A 1 108 ? -4.420 5.634 7.934 1.00 96.19 108 ALA A C 1
ATOM 904 O O . ALA A 1 108 ? -4.649 6.444 8.831 1.00 96.19 108 ALA A O 1
ATOM 905 N N . ASP A 1 109 ? -3.192 5.242 7.596 1.00 93.75 109 ASP A N 1
ATOM 906 C CA . ASP A 1 109 ? -1.978 5.770 8.208 1.00 93.75 109 ASP A CA 1
ATOM 907 C C . ASP A 1 109 ? -1.874 7.288 7.948 1.00 93.75 109 ASP A C 1
ATOM 909 O O . ASP A 1 109 ? -1.746 8.056 8.895 1.00 93.75 109 ASP A O 1
ATOM 913 N N . LEU A 1 110 ? -2.086 7.740 6.701 1.00 92.88 110 LEU A N 1
ATOM 914 C CA . LEU A 1 110 ? -2.076 9.168 6.352 1.00 92.88 110 LEU A CA 1
ATOM 915 C C . LEU A 1 110 ? -3.124 9.971 7.141 1.00 92.88 110 LEU A C 1
ATOM 917 O O . LEU A 1 110 ? -2.812 11.014 7.706 1.00 92.88 110 LEU A O 1
ATOM 921 N N . HIS A 1 111 ? -4.353 9.458 7.257 1.00 93.75 111 HIS A N 1
ATOM 922 C CA . HIS A 1 111 ? -5.369 10.089 8.106 1.00 93.75 111 HIS A CA 1
ATOM 923 C C . HIS A 1 111 ? -4.942 10.169 9.577 1.00 93.75 111 HIS A C 1
ATOM 925 O O . HIS A 1 111 ? -5.284 11.129 10.264 1.00 93.75 111 HIS A O 1
ATOM 931 N N . ALA A 1 112 ? -4.230 9.162 10.090 1.00 87.69 112 ALA A N 1
ATOM 932 C CA . ALA A 1 112 ? -3.750 9.178 11.466 1.00 87.69 112 ALA A CA 1
ATOM 933 C C . ALA A 1 112 ? -2.673 10.256 11.669 1.00 87.69 112 ALA A C 1
ATOM 935 O O . ALA A 1 112 ? -2.751 10.993 12.656 1.00 87.69 112 ALA A O 1
ATOM 936 N N . ASP A 1 113 ? -1.740 10.382 10.724 1.00 87.44 113 ASP A N 1
ATOM 937 C CA . ASP A 1 113 ? -0.668 11.385 10.730 1.00 87.44 113 ASP A CA 1
ATOM 938 C C . ASP A 1 113 ? -1.212 12.819 10.620 1.00 87.44 113 ASP A C 1
ATOM 940 O O . ASP A 1 113 ? -0.732 13.728 11.298 1.00 87.44 113 ASP A O 1
ATOM 944 N N . GLU A 1 114 ? -2.280 13.014 9.844 1.00 88.62 114 GLU A N 1
ATOM 945 C CA . GLU A 1 114 ? -3.016 14.283 9.724 1.00 88.62 114 GLU A CA 1
ATOM 946 C C . GLU A 1 114 ? -3.876 14.606 10.965 1.00 88.62 114 GLU A C 1
ATOM 948 O O . GLU A 1 114 ? -4.477 15.678 11.060 1.00 88.62 114 GLU A O 1
ATOM 953 N N . GLY A 1 115 ? -3.962 13.689 11.934 1.00 86.81 115 GLY A N 1
ATOM 954 C CA . GLY A 1 115 ? -4.798 13.831 13.127 1.00 86.81 115 GLY A CA 1
ATOM 955 C C . GLY A 1 115 ? -6.289 13.554 12.892 1.00 86.81 115 GLY A C 1
ATOM 956 O O . GLY A 1 115 ? -7.089 13.706 13.817 1.00 86.81 115 GLY A O 1
ATOM 957 N N . GLU A 1 116 ? -6.674 13.086 11.704 1.00 90.94 116 GLU A N 1
ATOM 958 C CA . GLU A 1 116 ? -8.034 12.689 11.318 1.00 90.94 116 GLU A CA 1
ATOM 959 C C . GLU A 1 116 ? -8.387 11.282 11.847 1.00 90.94 116 GLU A C 1
ATOM 961 O O . GLU A 1 116 ? -8.740 10.354 11.108 1.00 90.94 116 GLU A O 1
ATOM 966 N N . LYS A 1 117 ? -8.283 11.112 13.169 1.00 87.25 117 LYS A N 1
ATOM 967 C CA . LYS A 1 117 ? -8.330 9.815 13.865 1.00 87.25 117 LYS A CA 1
ATOM 968 C C . LYS A 1 117 ? -9.568 8.985 13.542 1.00 87.25 117 LYS A C 1
ATOM 970 O O . LYS A 1 117 ? -9.464 7.769 13.389 1.00 87.25 117 LYS A O 1
ATOM 975 N N . GLU A 1 118 ? -10.740 9.604 13.439 1.00 88.81 118 GLU A N 1
ATOM 976 C CA . GLU A 1 118 ? -11.993 8.907 13.151 1.00 88.81 118 GLU A CA 1
ATOM 977 C C . GLU A 1 118 ? -11.966 8.235 11.774 1.00 88.81 118 GLU A C 1
ATOM 979 O O . GLU A 1 118 ? -12.372 7.075 11.662 1.00 88.81 118 GLU A O 1
ATOM 984 N N . LYS A 1 119 ? -11.431 8.920 10.754 1.00 92.19 119 LYS A N 1
ATOM 985 C CA . LYS A 1 119 ? -11.305 8.377 9.393 1.00 92.19 119 LYS A CA 1
ATOM 986 C C . LYS A 1 119 ? -10.288 7.239 9.349 1.00 92.19 119 LYS A C 1
ATOM 988 O O . LYS A 1 119 ? -10.552 6.194 8.758 1.00 92.19 119 LYS A O 1
ATOM 993 N N . ALA A 1 120 ? -9.162 7.395 10.048 1.00 92.56 120 ALA A N 1
ATOM 994 C CA . ALA A 1 120 ? -8.174 6.329 10.193 1.00 92.56 120 ALA A CA 1
ATOM 995 C C . ALA A 1 120 ? -8.794 5.070 10.832 1.00 92.56 120 ALA A C 1
ATOM 997 O O . ALA A 1 120 ? -8.699 3.968 10.290 1.00 92.56 120 ALA A O 1
ATOM 998 N N . ILE A 1 121 ? -9.506 5.231 11.956 1.00 88.75 121 ILE A N 1
ATOM 999 C CA . ILE A 1 121 ? -10.197 4.140 12.665 1.00 88.75 121 ILE A CA 1
ATOM 1000 C C . ILE A 1 121 ? -11.211 3.429 11.761 1.00 88.75 121 ILE A C 1
ATOM 1002 O O . ILE A 1 121 ? -11.339 2.204 11.845 1.00 88.75 121 ILE A O 1
ATOM 1006 N N . GLU A 1 122 ? -11.949 4.161 10.927 1.00 91.69 122 GLU A N 1
ATOM 1007 C CA . GLU A 1 122 ? -12.907 3.579 9.984 1.00 91.69 122 GLU A CA 1
ATOM 1008 C C . GLU A 1 122 ? -12.217 2.632 8.993 1.00 91.69 122 GLU A C 1
ATOM 1010 O O . GLU A 1 122 ? -12.630 1.475 8.859 1.00 91.69 122 GLU A O 1
ATOM 1015 N N . LEU A 1 123 ? -11.122 3.077 8.375 1.00 95.31 123 LEU A N 1
ATOM 1016 C CA . LEU A 1 123 ? -10.367 2.280 7.407 1.00 95.31 123 LEU A CA 1
ATOM 1017 C C . LEU A 1 123 ? -9.662 1.079 8.052 1.00 95.31 123 LEU A C 1
ATOM 1019 O O . LEU A 1 123 ? -9.703 -0.026 7.508 1.00 95.31 123 LEU A O 1
ATOM 1023 N N . TYR A 1 124 ? -9.099 1.223 9.254 1.00 93.50 124 TYR A N 1
ATOM 1024 C CA . TYR A 1 124 ? -8.542 0.072 9.974 1.00 93.50 124 TYR A CA 1
ATOM 1025 C C . TYR A 1 124 ? -9.611 -0.959 10.345 1.00 93.50 124 TYR A C 1
ATOM 1027 O O . TYR A 1 124 ? -9.384 -2.165 10.240 1.00 93.50 124 TYR A O 1
ATOM 1035 N N . ARG A 1 125 ? -10.808 -0.520 10.755 1.00 89.12 125 ARG A N 1
ATOM 1036 C CA . ARG A 1 125 ? -11.930 -1.438 11.017 1.00 89.12 125 ARG A CA 1
ATOM 1037 C C . ARG A 1 125 ? -12.393 -2.143 9.753 1.00 89.12 125 ARG A C 1
ATOM 1039 O O . ARG A 1 125 ? -12.742 -3.321 9.825 1.00 89.12 125 ARG A O 1
ATOM 1046 N N . LEU A 1 126 ? -12.391 -1.448 8.618 1.00 93.50 126 LEU A N 1
ATOM 1047 C CA . LEU A 1 126 ? -12.650 -2.061 7.324 1.00 93.50 126 LEU A CA 1
ATOM 1048 C C . LEU A 1 126 ? -11.628 -3.171 7.042 1.00 93.50 126 LEU A C 1
ATOM 1050 O O . LEU A 1 126 ? -12.038 -4.290 6.739 1.00 93.50 126 LEU A O 1
ATOM 1054 N N . LEU A 1 127 ? -10.330 -2.917 7.228 1.00 93.38 127 LEU A N 1
ATOM 1055 C CA . LEU A 1 127 ? -9.290 -3.938 7.053 1.00 93.38 127 LEU A CA 1
ATOM 1056 C C . LEU A 1 127 ? -9.482 -5.144 7.974 1.00 93.38 127 LEU A C 1
ATOM 1058 O O . LEU A 1 127 ? -9.419 -6.272 7.501 1.00 93.38 127 LEU A O 1
ATOM 1062 N N . LEU A 1 128 ? -9.812 -4.936 9.250 1.00 88.31 128 LEU A N 1
ATOM 1063 C CA . LEU A 1 128 ? -10.085 -6.035 10.187 1.00 88.31 128 LEU A CA 1
ATOM 1064 C C . LEU A 1 128 ? -11.356 -6.823 9.836 1.00 88.31 128 LEU A C 1
ATOM 1066 O O . LEU A 1 128 ? -11.471 -7.998 10.179 1.00 88.31 128 LEU A O 1
ATOM 1070 N N . LYS A 1 129 ? -12.324 -6.201 9.156 1.00 88.88 129 LYS A N 1
ATOM 1071 C CA . LYS A 1 129 ? -13.499 -6.901 8.622 1.00 88.88 129 LYS A CA 1
ATOM 1072 C C . LYS A 1 129 ? -13.134 -7.738 7.394 1.00 88.88 129 LYS A C 1
ATOM 1074 O O . LYS A 1 129 ? -13.597 -8.871 7.281 1.00 88.88 129 LYS A O 1
ATOM 1079 N N . LEU A 1 130 ? -12.332 -7.177 6.489 1.00 87.94 130 LEU A N 1
ATOM 1080 C CA . LEU A 1 130 ? -11.899 -7.826 5.252 1.00 87.94 130 LEU A CA 1
ATOM 1081 C C . LEU A 1 130 ? -10.921 -8.981 5.524 1.00 87.94 130 LEU A C 1
ATOM 1083 O O . LEU A 1 130 ? -11.084 -10.062 4.964 1.00 87.94 130 LEU A O 1
ATOM 1087 N N . ASN A 1 131 ? -9.964 -8.772 6.424 1.00 87.75 131 ASN A N 1
ATOM 1088 C CA . ASN A 1 131 ? -8.906 -9.700 6.810 1.00 87.75 131 ASN A CA 1
ATOM 1089 C C . ASN A 1 131 ? -8.929 -9.915 8.332 1.00 87.75 131 ASN A C 1
ATOM 1091 O O . ASN A 1 131 ? -8.151 -9.306 9.068 1.00 87.75 131 ASN A O 1
ATOM 1095 N N . PRO A 1 132 ? -9.836 -10.773 8.834 1.00 84.25 132 PRO A N 1
ATOM 1096 C CA . PRO A 1 132 ? -10.057 -10.948 10.270 1.00 84.25 132 PRO A CA 1
ATOM 1097 C C . PRO A 1 132 ? -8.860 -11.544 11.015 1.00 84.25 132 PRO A C 1
ATOM 1099 O O . PRO A 1 132 ? -8.692 -11.262 12.204 1.00 84.25 132 PRO A O 1
ATOM 1102 N N . ASN A 1 133 ? -8.023 -12.318 10.316 1.00 83.88 133 ASN A N 1
ATOM 1103 C CA . ASN A 1 133 ? -6.770 -12.856 10.851 1.00 83.88 133 ASN A CA 1
ATOM 1104 C C . ASN A 1 133 ? -5.707 -11.766 11.043 1.00 83.88 133 ASN A C 1
ATOM 1106 O O . ASN A 1 133 ? -4.724 -11.996 11.733 1.00 83.88 133 ASN A O 1
ATOM 1110 N N . ASP A 1 134 ? -5.930 -10.577 10.474 1.00 83.25 134 ASP A N 1
ATOM 1111 C CA . ASP A 1 134 ? -5.040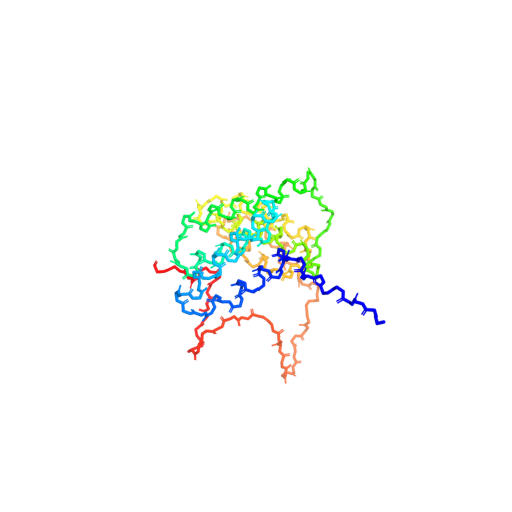 -9.425 10.558 1.00 83.25 134 ASP A CA 1
ATOM 1112 C C . ASP A 1 134 ? -3.590 -9.752 10.187 1.00 83.25 134 ASP A C 1
ATOM 1114 O O . ASP A 1 134 ? -2.637 -9.336 10.838 1.00 83.25 134 ASP A O 1
ATOM 1118 N N . ASN A 1 135 ? -3.411 -10.467 9.077 1.00 86.31 135 ASN A N 1
ATOM 1119 C CA . ASN A 1 135 ? -2.076 -10.771 8.556 1.00 86.31 135 ASN A CA 1
ATOM 1120 C C . ASN A 1 135 ? -1.269 -9.505 8.160 1.00 86.31 135 ASN A C 1
ATOM 1122 O O . ASN A 1 135 ? -0.099 -9.619 7.821 1.00 86.31 135 ASN A O 1
ATOM 1126 N N . GLN A 1 136 ? -1.885 -8.312 8.172 1.00 81.75 136 GLN A N 1
ATOM 1127 C CA . GLN A 1 136 ? -1.221 -7.011 7.974 1.00 81.75 136 GLN A CA 1
ATOM 1128 C C . GLN A 1 136 ? -0.732 -6.361 9.277 1.00 81.75 136 GLN A C 1
ATOM 1130 O O . GLN A 1 136 ? 0.041 -5.395 9.234 1.00 81.75 136 GLN A O 1
ATOM 1135 N N . GLY A 1 137 ? -1.215 -6.848 10.421 1.00 86.75 137 GLY A N 1
ATOM 1136 C CA . GLY A 1 137 ? -0.906 -6.324 11.746 1.00 86.75 137 GLY A CA 1
ATOM 1137 C C . GLY A 1 137 ? -1.530 -4.961 12.057 1.00 86.75 137 GLY A C 1
ATOM 1138 O O . GLY A 1 137 ? -0.996 -4.236 12.896 1.00 86.75 137 GLY A O 1
ATOM 1139 N N . VAL A 1 138 ? -2.635 -4.569 11.410 1.00 87.19 138 VAL A N 1
ATOM 1140 C CA . VAL A 1 138 ? -3.255 -3.245 11.630 1.00 87.19 138 VAL A CA 1
ATOM 1141 C C . VAL A 1 138 ? -3.944 -3.118 12.987 1.00 87.19 138 VAL A C 1
ATOM 1143 O O . VAL A 1 138 ? -4.243 -2.007 13.432 1.00 87.19 138 VAL A O 1
ATOM 1146 N N . ARG A 1 139 ? -4.193 -4.233 13.684 1.00 83.75 139 ARG A N 1
ATOM 1147 C CA . ARG A 1 139 ? -4.794 -4.234 15.023 1.00 83.75 139 ARG A CA 1
ATOM 1148 C C . ARG A 1 139 ? -3.908 -3.533 16.049 1.00 83.75 139 ARG A C 1
ATOM 1150 O O . ARG A 1 139 ? -4.444 -2.914 16.960 1.00 83.75 139 ARG A O 1
ATOM 1157 N N . TYR A 1 140 ? -2.587 -3.586 15.890 1.00 81.38 140 TYR A N 1
ATOM 1158 C CA . TYR A 1 140 ? -1.668 -2.858 16.766 1.00 81.38 140 TYR A CA 1
ATOM 1159 C C . TYR A 1 140 ? -1.759 -1.347 16.528 1.00 81.38 140 TYR A C 1
ATOM 1161 O O . TYR A 1 140 ? -1.959 -0.593 17.480 1.00 81.38 140 TYR A O 1
ATOM 1169 N N . THR A 1 141 ? -1.745 -0.920 15.262 1.00 82.44 141 THR A N 1
ATOM 1170 C CA . THR A 1 141 ? -1.861 0.494 14.875 1.00 82.44 141 THR A CA 1
ATOM 1171 C C . THR A 1 141 ? -3.164 1.123 15.373 1.00 82.44 141 THR A C 1
ATOM 1173 O O . THR A 1 141 ? -3.160 2.167 16.024 1.00 82.44 141 THR A O 1
ATOM 1176 N N . ILE A 1 142 ? -4.307 0.467 15.138 1.00 82.25 142 ILE A N 1
ATOM 1177 C CA . ILE A 1 142 ? -5.602 0.996 15.590 1.00 82.25 142 ILE A CA 1
ATOM 1178 C C . ILE A 1 142 ? -5.712 1.013 17.123 1.00 82.25 142 ILE A C 1
ATOM 1180 O O . ILE A 1 142 ? -6.357 1.904 17.676 1.00 82.25 142 ILE A O 1
ATOM 1184 N N . SER A 1 143 ? -5.096 0.056 17.825 1.00 75.19 143 SER A N 1
ATOM 1185 C CA . SER A 1 143 ? -5.104 0.007 19.291 1.00 75.19 143 SER A CA 1
ATOM 1186 C C . SER A 1 143 ? -4.440 1.236 19.908 1.00 75.19 143 SER A C 1
ATOM 1188 O O . SER A 1 143 ? -5.026 1.828 20.813 1.00 75.19 143 SER A O 1
ATOM 1190 N N . GLU A 1 144 ? -3.293 1.665 19.379 1.00 75.81 144 GLU A N 1
ATOM 1191 C CA . GLU A 1 144 ? -2.591 2.874 19.830 1.00 75.81 144 GLU A CA 1
ATOM 1192 C C . GLU A 1 144 ? -3.448 4.136 19.641 1.00 75.81 144 GLU A C 1
ATOM 1194 O O . GLU A 1 144 ? -3.614 4.944 20.560 1.00 75.81 144 GLU A O 1
ATOM 1199 N N . ILE A 1 145 ? -4.056 4.286 18.460 1.00 77.06 145 ILE A N 1
ATOM 1200 C CA . ILE A 1 145 ? -4.916 5.436 18.145 1.00 77.06 145 ILE A CA 1
ATOM 1201 C C . ILE A 1 145 ? -6.129 5.465 19.078 1.00 77.06 145 ILE A C 1
ATOM 1203 O O . ILE A 1 145 ? -6.502 6.520 19.601 1.00 77.06 145 ILE A O 1
ATOM 1207 N N . LEU A 1 146 ? -6.756 4.312 19.313 1.00 74.06 146 LEU A N 1
ATOM 1208 C CA . LEU A 1 146 ? -7.942 4.226 20.154 1.00 74.06 146 LEU A CA 1
ATOM 1209 C C . LEU A 1 146 ? -7.623 4.494 21.635 1.00 74.06 146 LEU A C 1
ATOM 1211 O O . LEU A 1 146 ? -8.409 5.183 22.292 1.00 74.06 146 LEU A O 1
ATOM 1215 N N . GLU A 1 147 ? -6.492 4.004 22.155 1.00 72.06 147 GLU A N 1
ATOM 1216 C CA . GLU A 1 147 ? -6.048 4.256 23.536 1.00 72.06 147 GLU A CA 1
ATOM 1217 C C . GLU A 1 147 ? -5.895 5.760 23.792 1.00 72.06 147 GLU A C 1
ATOM 1219 O O . GLU A 1 147 ? -6.450 6.297 24.754 1.00 72.06 147 GLU A O 1
ATOM 1224 N N . ARG A 1 148 ? -5.262 6.469 22.852 1.00 68.94 148 ARG A N 1
ATOM 1225 C CA . ARG A 1 148 ? -5.095 7.931 22.891 1.00 68.94 148 ARG A CA 1
ATOM 1226 C C . ARG A 1 148 ? -6.399 8.718 22.724 1.00 68.94 148 ARG A C 1
ATOM 1228 O O . ARG A 1 148 ? -6.413 9.920 22.979 1.00 68.94 148 ARG A O 1
ATOM 1235 N N . THR A 1 149 ? -7.485 8.074 22.295 1.00 66.50 149 THR A N 1
ATOM 1236 C CA . THR A 1 149 ? -8.791 8.710 22.018 1.00 66.50 149 THR A CA 1
ATOM 1237 C C . THR A 1 149 ? -9.835 8.405 23.114 1.00 66.50 149 THR A C 1
ATOM 1239 O O . THR A 1 149 ? -11.009 8.724 22.961 1.00 66.50 149 THR A O 1
ATOM 1242 N N . GLN A 1 150 ? -9.428 7.802 24.245 1.00 59.75 150 GLN A N 1
ATOM 1243 C C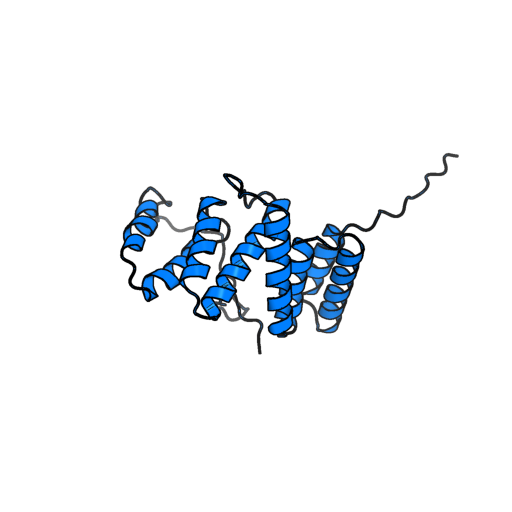A . GLN A 1 150 ? -10.269 7.498 25.425 1.00 59.75 150 GLN A CA 1
ATOM 1244 C C . GLN A 1 150 ? -11.563 6.705 25.128 1.00 59.75 150 GLN A C 1
ATOM 1246 O O . GLN A 1 150 ? -12.565 6.820 25.837 1.00 59.75 150 GLN A O 1
ATOM 1251 N N . ASN A 1 151 ? -11.582 5.861 24.091 1.00 53.09 151 ASN A N 1
ATOM 1252 C CA . ASN A 1 151 ? -12.811 5.184 23.673 1.00 53.09 151 ASN A CA 1
ATOM 1253 C C . ASN A 1 151 ? -12.952 3.792 24.335 1.00 53.09 151 ASN A C 1
ATOM 1255 O O . ASN A 1 151 ? -12.306 2.825 23.937 1.00 53.09 151 ASN A O 1
ATOM 1259 N N . MET A 1 152 ? -13.836 3.656 25.335 1.00 45.50 152 MET A N 1
ATOM 1260 C CA . MET A 1 152 ? -14.030 2.442 26.166 1.00 45.50 152 MET A CA 1
ATOM 1261 C C . MET A 1 152 ? -14.368 1.133 25.410 1.00 45.50 152 MET A C 1
ATOM 1263 O O . MET A 1 152 ? -14.324 0.055 26.005 1.00 45.50 152 MET A O 1
ATOM 1267 N N . LYS A 1 153 ? -14.662 1.169 24.101 1.00 48.75 153 LYS A N 1
ATOM 1268 C CA . LYS A 1 153 ? -14.957 -0.031 23.286 1.00 48.75 153 LYS A CA 1
ATOM 1269 C C . LYS A 1 153 ? -13.737 -0.941 23.027 1.00 48.75 153 LYS A C 1
ATOM 1271 O O . LYS A 1 153 ? -13.922 -2.084 22.612 1.00 48.75 153 LYS A O 1
ATOM 1276 N N . ILE A 1 154 ? -12.514 -0.477 23.305 1.00 47.56 154 ILE A N 1
ATOM 1277 C CA . ILE A 1 154 ? -11.242 -1.196 23.056 1.00 47.56 154 ILE A CA 1
ATOM 1278 C C . ILE A 1 154 ? -11.070 -2.432 23.940 1.00 47.56 154 ILE A C 1
ATOM 1280 O O . ILE A 1 154 ? -10.545 -3.444 23.473 1.00 47.56 154 ILE A O 1
ATOM 1284 N N . LYS A 1 155 ? -11.545 -2.390 25.196 1.00 45.16 155 LYS A N 1
ATOM 1285 C CA . LYS A 1 155 ? -11.399 -3.519 26.134 1.00 45.16 155 LYS A CA 1
ATOM 1286 C C . LYS A 1 155 ? -11.948 -4.823 25.551 1.00 45.16 155 LYS A C 1
ATOM 1288 O O . LYS A 1 155 ? -11.363 -5.870 25.789 1.00 45.16 155 LYS A O 1
ATOM 1293 N N . ASN A 1 156 ? -12.999 -4.756 24.731 1.00 43.25 156 ASN A N 1
ATOM 1294 C CA . ASN A 1 156 ? -13.605 -5.937 24.115 1.00 43.25 156 ASN A CA 1
ATOM 1295 C C . ASN A 1 156 ? -12.837 -6.460 22.889 1.00 43.25 156 ASN A C 1
ATOM 1297 O O . ASN A 1 156 ? -12.790 -7.668 22.690 1.00 43.25 156 ASN A O 1
ATOM 1301 N N . LEU A 1 157 ? -12.194 -5.594 22.097 1.00 46.97 157 LEU A N 1
ATOM 1302 C CA . LEU A 1 157 ? -11.389 -6.008 20.935 1.00 46.97 157 LEU A CA 1
ATOM 1303 C C . LEU A 1 157 ? -10.093 -6.712 21.353 1.00 46.97 157 LEU A C 1
ATOM 1305 O O . LEU A 1 157 ? -9.715 -7.702 20.735 1.00 46.97 157 LEU A O 1
ATOM 1309 N N . LEU A 1 158 ? -9.457 -6.246 22.434 1.00 47.84 158 LEU A N 1
ATOM 1310 C CA . LEU A 1 158 ? -8.303 -6.920 23.039 1.00 47.84 158 LEU A CA 1
ATOM 1311 C C . LEU A 1 158 ? -8.719 -8.160 23.853 1.00 47.84 158 LEU A C 1
ATOM 1313 O O . LEU A 1 158 ? -7.990 -9.147 23.874 1.00 47.84 158 LEU A O 1
ATOM 1317 N N . ALA A 1 159 ? -9.897 -8.156 24.492 1.00 44.06 159 ALA A N 1
ATOM 1318 C CA . ALA A 1 159 ? -10.405 -9.318 25.231 1.00 44.06 159 ALA A CA 1
ATOM 1319 C C . ALA A 1 159 ? -10.848 -10.482 24.327 1.00 44.06 159 ALA A C 1
ATOM 1321 O O . ALA A 1 159 ? -10.763 -11.629 24.756 1.00 44.06 159 ALA A O 1
ATOM 1322 N N . LEU A 1 160 ? -11.254 -10.227 23.078 1.00 40.12 160 LEU A N 1
ATOM 1323 C CA . LEU A 1 160 ? -11.540 -11.286 22.097 1.00 40.12 160 LEU A CA 1
ATOM 1324 C C . LEU A 1 160 ? -10.296 -12.120 21.736 1.00 40.12 160 LEU A C 1
ATOM 1326 O O . LEU A 1 160 ? -10.441 -13.270 21.338 1.00 40.12 160 LEU A O 1
ATOM 1330 N N . ASN A 1 161 ? -9.088 -11.597 21.979 1.00 43.44 161 ASN A N 1
ATOM 1331 C CA . ASN A 1 161 ? -7.828 -12.339 21.854 1.00 43.44 161 ASN A CA 1
ATOM 1332 C C . ASN A 1 161 ? -7.471 -13.176 23.102 1.00 43.44 161 ASN A C 1
ATOM 1334 O O . ASN A 1 161 ? -6.428 -13.823 23.118 1.00 43.44 161 ASN A O 1
ATOM 1338 N N . LYS A 1 162 ? -8.304 -13.200 24.159 1.00 39.00 162 LYS A N 1
ATOM 1339 C CA . LYS A 1 162 ? -8.128 -14.149 25.281 1.00 39.00 162 LYS A CA 1
ATOM 1340 C C . LYS A 1 162 ? -8.683 -15.547 24.994 1.00 39.00 162 LYS A C 1
ATOM 1342 O O . LYS A 1 162 ? -8.524 -16.428 25.835 1.00 39.00 162 LYS A O 1
ATOM 1347 N N . ILE A 1 163 ? -9.283 -15.777 23.828 1.00 37.38 163 ILE A N 1
ATOM 1348 C CA . ILE A 1 163 ? -9.622 -17.125 23.366 1.00 37.38 163 ILE A CA 1
ATOM 1349 C C . ILE A 1 163 ? -8.455 -17.620 22.501 1.00 37.38 163 ILE A C 1
ATOM 1351 O O . ILE A 1 163 ? -8.417 -17.423 21.294 1.00 37.38 163 ILE A O 1
ATOM 1355 N N . GLU A 1 164 ? -7.476 -18.179 23.215 1.00 36.91 164 GLU A N 1
ATOM 1356 C CA . GLU A 1 164 ? -6.366 -19.035 22.769 1.00 36.91 164 GLU A CA 1
ATOM 1357 C C . GLU A 1 164 ? -5.498 -18.540 21.597 1.00 36.91 164 GLU A C 1
ATOM 1359 O O . GLU A 1 164 ? -5.443 -19.134 20.525 1.00 36.91 164 GLU A O 1
ATOM 1364 N N . GLY A 1 165 ? -4.686 -17.514 21.871 1.00 33.31 165 GLY A N 1
ATOM 1365 C CA . GLY A 1 165 ? -3.314 -17.488 21.350 1.00 33.31 165 GLY A CA 1
ATOM 1366 C C . GLY A 1 165 ? -2.436 -18.498 22.114 1.00 33.31 165 GLY A C 1
ATOM 1367 O O . GLY A 1 165 ? -2.711 -18.768 23.290 1.00 33.31 165 GLY A O 1
ATOM 1368 N N . PRO A 1 166 ? -1.409 -19.095 21.481 1.00 31.22 166 PRO A N 1
ATOM 1369 C CA . PRO A 1 166 ? -0.675 -20.229 22.032 1.00 31.22 166 PRO A CA 1
ATOM 1370 C C . PRO A 1 166 ? -0.045 -19.909 23.392 1.00 31.22 166 PRO A C 1
ATOM 1372 O O . PRO A 1 166 ? 0.628 -18.895 23.579 1.00 31.22 166 PRO A O 1
ATOM 1375 N N . LYS A 1 167 ? -0.270 -20.825 24.341 1.00 30.91 167 LYS A N 1
ATOM 1376 C CA . LYS A 1 167 ? 0.401 -20.882 25.642 1.00 30.91 167 LYS A CA 1
ATOM 1377 C C . LYS A 1 167 ? 1.910 -20.725 25.461 1.00 30.91 167 LYS A C 1
ATOM 1379 O O . LYS A 1 167 ? 2.557 -21.551 24.824 1.00 30.91 167 LYS A O 1
ATOM 1384 N N . VAL A 1 168 ? 2.474 -19.716 26.115 1.00 36.28 168 VAL A N 1
ATOM 1385 C CA . VAL A 1 168 ? 3.891 -19.707 26.481 1.00 36.28 168 VAL A CA 1
ATOM 1386 C C . VAL A 1 168 ? 4.141 -20.924 27.373 1.00 36.28 168 VAL A C 1
ATOM 1388 O O . VAL A 1 168 ? 3.393 -21.114 28.329 1.00 36.28 168 VAL A O 1
ATOM 1391 N N . LEU A 1 169 ? 5.145 -21.747 27.047 1.00 33.38 169 LEU A N 1
ATOM 1392 C CA . LEU A 1 169 ? 6.170 -22.294 27.956 1.00 33.38 169 LEU A CA 1
ATOM 1393 C C . LEU A 1 169 ? 7.051 -23.327 27.220 1.00 33.38 169 LEU A C 1
ATOM 1395 O O . LEU A 1 169 ? 6.570 -24.086 26.389 1.00 33.38 169 LEU A O 1
ATOM 1399 N N . ALA A 1 170 ? 8.330 -23.371 27.608 1.00 29.89 170 ALA A N 1
ATOM 1400 C CA . ALA A 1 170 ? 9.394 -24.287 27.162 1.00 29.89 170 ALA A CA 1
ATOM 1401 C C . ALA A 1 170 ? 10.172 -23.921 25.876 1.00 29.89 170 ALA A C 1
ATOM 1403 O O . ALA A 1 170 ? 10.382 -24.747 24.996 1.00 29.89 170 ALA A O 1
ATOM 1404 N N . GLY A 1 171 ? 10.688 -22.686 25.830 1.00 33.97 171 GLY A N 1
ATOM 1405 C CA . GLY A 1 171 ? 12.005 -22.363 25.262 1.00 33.97 171 GLY A CA 1
ATOM 1406 C C . GLY A 1 171 ? 12.414 -23.033 23.944 1.00 33.97 171 GLY A C 1
ATOM 1407 O O . GLY A 1 171 ? 13.300 -23.884 23.967 1.00 33.97 171 GLY A O 1
ATOM 1408 N N . LYS A 1 172 ? 11.836 -22.595 22.813 1.00 27.50 172 LYS A N 1
ATOM 1409 C CA . LYS A 1 172 ? 12.455 -22.532 21.467 1.00 27.50 172 LYS A CA 1
ATOM 1410 C C . LYS A 1 172 ? 11.489 -21.896 20.444 1.00 27.50 172 LYS A C 1
ATOM 1412 O O . LYS A 1 172 ? 10.342 -22.306 20.366 1.00 27.50 172 LYS A O 1
ATOM 1417 N N . LYS A 1 173 ? 12.032 -20.922 19.691 1.00 26.94 173 LYS A N 1
ATOM 1418 C CA . LYS A 1 173 ? 11.577 -20.222 18.462 1.00 26.94 173 LYS A CA 1
ATOM 1419 C C . LYS A 1 173 ? 10.112 -19.757 18.345 1.00 26.94 173 LYS A C 1
ATOM 1421 O O . LYS A 1 173 ? 9.196 -20.557 18.212 1.00 26.94 173 LYS A O 1
ATOM 1426 N N . VAL A 1 174 ? 9.953 -18.438 18.207 1.00 28.78 174 VAL A N 1
ATOM 1427 C CA . VAL A 1 174 ? 8.828 -17.801 17.506 1.00 28.78 174 VAL A CA 1
ATOM 1428 C C . VAL A 1 174 ? 9.429 -17.078 16.296 1.00 28.78 174 VAL A C 1
ATOM 1430 O O . VAL A 1 174 ? 10.365 -16.298 16.463 1.00 28.78 174 VAL A O 1
ATOM 1433 N N . GLU A 1 175 ? 8.965 -17.403 15.090 1.00 29.36 175 GLU A N 1
ATOM 1434 C CA . GLU A 1 175 ? 9.342 -16.744 13.831 1.00 29.36 175 GLU A CA 1
ATOM 1435 C C . GLU A 1 175 ? 8.222 -15.774 13.403 1.00 29.36 175 GLU A C 1
ATOM 1437 O O . GLU A 1 175 ? 7.062 -16.181 13.345 1.00 29.36 175 GLU A O 1
ATOM 1442 N N . GLY A 1 176 ? 8.602 -14.518 13.102 1.00 28.48 176 GLY A N 1
ATOM 1443 C CA . GLY A 1 176 ? 7.787 -13.445 12.491 1.00 28.48 176 GLY A CA 1
ATOM 1444 C C . GLY A 1 176 ? 7.289 -12.359 13.467 1.00 28.48 176 GLY A C 1
ATOM 1445 O O . GLY A 1 176 ? 6.800 -12.688 14.541 1.00 28.48 176 GLY A O 1
ATOM 1446 N N . GLU A 1 177 ? 7.361 -11.045 13.214 1.00 35.53 177 GLU A N 1
ATOM 1447 C CA . GLU A 1 177 ? 8.072 -10.201 12.235 1.00 35.53 177 GLU A CA 1
ATOM 1448 C C . GLU A 1 177 ? 8.382 -8.867 12.953 1.00 35.53 177 GLU A C 1
ATOM 1450 O O . GLU A 1 177 ? 7.487 -8.064 13.205 1.00 35.53 177 GLU A O 1
ATOM 1455 N N . PHE A 1 178 ? 9.646 -8.635 13.305 1.00 34.16 178 PHE A N 1
ATOM 1456 C CA . PHE A 1 178 ? 10.180 -7.320 13.666 1.00 34.16 178 PHE A CA 1
ATOM 1457 C C . PHE A 1 178 ? 11.380 -7.077 12.749 1.00 34.16 178 PHE A C 1
ATOM 1459 O O . PHE A 1 178 ? 12.242 -7.952 12.627 1.00 34.16 178 PHE A O 1
ATOM 1466 N N . PHE A 1 179 ? 11.427 -5.921 12.088 1.00 39.34 179 PHE A N 1
ATOM 1467 C CA . PHE A 1 179 ? 12.583 -5.513 11.294 1.00 39.34 179 PHE A CA 1
ATOM 1468 C C . PHE A 1 179 ? 13.520 -4.693 12.179 1.00 39.34 179 PHE A C 1
ATOM 1470 O O . PHE A 1 179 ? 13.105 -3.718 12.803 1.00 39.34 179 PHE A O 1
ATOM 1477 N N . PHE A 1 180 ? 14.781 -5.112 12.230 1.00 39.19 180 PHE A N 1
ATOM 1478 C CA . PHE A 1 180 ? 15.850 -4.468 12.986 1.00 39.19 180 PHE A CA 1
ATOM 1479 C C . PHE A 1 180 ? 16.963 -4.067 12.021 1.00 39.19 180 PHE A C 1
ATOM 1481 O O . PHE A 1 180 ? 17.255 -4.792 11.069 1.00 39.19 180 PHE A O 1
ATOM 1488 N N . ASN A 1 181 ? 17.611 -2.931 12.274 1.00 40.16 181 ASN A N 1
ATOM 1489 C CA . ASN A 1 181 ? 18.851 -2.587 11.579 1.00 40.16 181 ASN A CA 1
ATOM 1490 C C . ASN A 1 181 ? 20.027 -3.429 12.130 1.00 40.16 181 ASN A C 1
ATOM 1492 O O . ASN A 1 181 ? 19.903 -4.098 13.159 1.00 40.16 181 ASN A O 1
ATOM 1496 N N . ASN A 1 182 ? 21.200 -3.362 11.487 1.00 32.19 182 ASN A N 1
ATOM 1497 C CA . ASN A 1 182 ? 22.399 -4.125 11.888 1.00 32.19 182 ASN A CA 1
ATOM 1498 C C . ASN A 1 182 ? 22.892 -3.855 13.326 1.00 32.19 182 ASN A C 1
ATOM 1500 O O . ASN A 1 182 ? 23.735 -4.598 13.825 1.00 32.19 182 ASN A O 1
ATOM 1504 N N . ASN A 1 183 ? 22.364 -2.829 13.999 1.00 36.50 183 ASN A N 1
ATOM 1505 C CA . ASN A 1 183 ? 22.731 -2.456 15.362 1.00 36.50 183 ASN A CA 1
ATOM 1506 C C . ASN A 1 183 ? 21.633 -2.801 16.388 1.00 36.50 183 ASN A C 1
ATOM 1508 O O . ASN A 1 183 ? 21.736 -2.397 17.545 1.00 36.50 183 ASN A O 1
ATOM 1512 N N . GLY A 1 184 ? 20.589 -3.537 15.988 1.00 35.41 184 GLY A N 1
ATOM 1513 C CA . GLY A 1 184 ? 19.562 -4.055 16.896 1.00 35.41 184 GLY A CA 1
ATOM 1514 C C . GLY A 1 184 ? 18.592 -3.005 17.443 1.00 35.41 184 GLY A C 1
ATOM 1515 O O . GLY A 1 184 ? 17.961 -3.248 18.467 1.00 35.41 184 GLY A O 1
ATOM 1516 N N . SER A 1 185 ? 18.466 -1.845 16.791 1.00 34.09 185 SER A N 1
ATOM 1517 C CA . SER A 1 185 ? 17.416 -0.865 17.117 1.00 34.09 185 SER A CA 1
ATOM 1518 C C . SER A 1 185 ? 16.103 -1.238 16.418 1.00 34.09 185 SER A C 1
ATOM 1520 O O . SER A 1 185 ? 16.126 -1.630 15.248 1.00 34.09 185 SER A O 1
ATOM 1522 N N . GLU A 1 186 ? 14.974 -1.108 17.123 1.00 38.16 186 GLU A N 1
ATOM 1523 C CA . GLU A 1 186 ? 13.624 -1.234 16.548 1.00 38.16 186 GLU A CA 1
ATOM 1524 C C . GLU A 1 186 ? 13.376 -0.125 15.512 1.00 38.16 186 GLU A C 1
ATOM 1526 O O . GLU A 1 186 ? 13.741 1.028 15.744 1.00 38.16 186 GLU A O 1
ATOM 1531 N N . ILE A 1 187 ? 12.760 -0.469 14.377 1.00 36.12 187 ILE A N 1
ATOM 1532 C CA . ILE A 1 187 ? 12.403 0.478 13.310 1.00 36.12 187 ILE A CA 1
ATOM 1533 C C . ILE A 1 187 ? 10.874 0.629 13.286 1.00 36.12 187 ILE A C 1
ATOM 1535 O O . ILE A 1 187 ? 10.165 -0.379 13.209 1.00 36.12 187 ILE A O 1
ATOM 1539 N N . LEU A 1 188 ? 10.347 1.859 13.339 1.00 31.52 188 LEU A N 1
ATOM 1540 C CA . LEU A 1 188 ? 8.915 2.114 13.147 1.00 31.52 188 LEU A CA 1
ATOM 1541 C C . LEU A 1 188 ? 8.588 2.253 11.650 1.00 31.52 188 LEU A C 1
ATOM 1543 O O . LEU A 1 188 ? 9.398 2.688 10.834 1.00 31.52 188 LEU A O 1
ATOM 1547 N N . LYS A 1 189 ? 7.360 1.851 11.294 1.00 43.97 189 LYS A N 1
ATOM 1548 C CA . LYS A 1 189 ? 6.829 1.536 9.946 1.00 43.97 189 LYS A CA 1
ATOM 1549 C C . LYS A 1 189 ? 6.825 2.699 8.916 1.00 43.97 189 LYS A C 1
ATOM 1551 O O . LYS A 1 189 ? 6.255 2.528 7.843 1.00 43.97 189 LYS A O 1
ATOM 1556 N N . PHE A 1 190 ? 7.463 3.837 9.215 1.00 28.81 190 PHE A N 1
ATOM 1557 C CA . PHE A 1 190 ? 7.518 5.067 8.406 1.00 28.81 190 PHE A CA 1
ATOM 1558 C C . PHE A 1 190 ? 8.936 5.654 8.197 1.00 28.81 190 PHE A C 1
ATOM 1560 O O . PHE A 1 190 ? 9.069 6.683 7.537 1.00 28.81 190 PHE A O 1
ATOM 1567 N N . ASP A 1 191 ? 10.009 5.020 8.681 1.00 29.14 191 ASP A N 1
ATOM 1568 C CA . ASP A 1 191 ? 11.344 5.644 8.769 1.00 29.14 191 ASP A CA 1
ATOM 1569 C C . ASP A 1 191 ? 12.218 5.561 7.496 1.00 29.14 191 ASP A C 1
ATOM 1571 O O . ASP A 1 191 ? 13.376 5.142 7.534 1.00 29.14 191 ASP A O 1
ATOM 1575 N N . ILE A 1 192 ? 11.710 6.041 6.357 1.00 31.34 192 ILE A N 1
ATOM 1576 C CA . ILE A 1 192 ? 12.587 6.581 5.302 1.00 31.34 192 ILE A CA 1
ATOM 1577 C C . ILE A 1 192 ? 12.115 7.986 4.927 1.00 31.34 192 ILE A C 1
ATOM 1579 O O . ILE A 1 192 ? 11.620 8.232 3.837 1.00 31.34 192 ILE A O 1
ATOM 1583 N N . TRP A 1 193 ? 12.283 8.936 5.841 1.00 27.67 193 TRP A N 1
ATOM 1584 C CA . TRP A 1 193 ? 12.239 10.362 5.519 1.00 27.67 193 TRP A CA 1
ATOM 1585 C C . TRP A 1 193 ? 13.347 11.056 6.326 1.00 27.67 193 TRP A C 1
ATOM 1587 O O . TRP A 1 193 ? 13.261 11.102 7.548 1.00 27.67 193 TRP A O 1
ATOM 1597 N N . GLU A 1 194 ? 14.406 11.534 5.659 1.00 30.89 194 GLU A N 1
ATOM 1598 C CA . GLU A 1 194 ? 15.235 12.638 6.195 1.00 30.89 194 GLU A CA 1
ATOM 1599 C C . GLU A 1 194 ? 14.512 13.937 5.862 1.00 30.89 194 GLU A C 1
ATOM 1601 O O . GLU A 1 194 ? 13.908 13.991 4.762 1.00 30.89 194 GLU A O 1
#

Sequence (194 aa):
MKNIYFQPTKENVNDLYYDAMELLDGNRSDIKKAEKLLNRALEIDAHNAQTHIGFVHVYGSMKNKNKAEEHIQKAYDETLRKFSAWPRRMEWGDMDNRAYMRAIQYRADLHADEGEKEKAIELYRLLLKLNPNDNQGVRYTISEILERTQNMKIKNLLALNKIEGPKVLAGKKVEGEFFFNNNGSEILKFDIWE

Secondary structure (DSSP, 8-state):
------PPPPP-HHHHHHHHHHTTTS-HHHHHHHHHHHHHHHHH-TT-HHHHHHHHHHHHHTT-HHHHHHHHHHHHHHHHHH-SS--S---TTSHHHHHHHHHHHHHHHHHHHTT-HHHHHHHHHHHHHH-TT-TT-HHHHHHHHHHTTT-TTHHHHHHGGGS-PPPP-SS--------B-TT--B--TT----

Radius of gyration: 19.79 Å; chains: 1; bounding box: 42×42×68 Å

Organism: NCBI:txid1618341

pLDDT: mean 76.83, std 24.62, range [26.94, 98.62]

Foldseek 3Di:
DDPPPPDPPPDALVVLLVCLVVQLVDDPVSLVVSVVSLVVSCVVPVLDLSSLVSQLSSCLSVQNPVRNVVSLVSSQVSLCVVPVDDDQADECVDPSRVSNLVSLQVVLVVCVVVVVLVSSLVSLVSSCRHYVVPPVVCLVVNLVSVVVVPDPPSVVVVVVVVPDDDDDDDDDDDDDDFDADPVRDGDDPRPRHD